Protein AF-A0A061A4P2-F1 (afdb_monomer_lite)

Organism: NCBI:txid576784

Radius of gyration: 19.18 Å; chains: 1; bounding box: 49×37×52 Å

Sequence (207 aa):
MTRAWRRWRRPRDLRVPGNAVDVEDANRRFLMYGVMPLWFVPAVADWLMHRRTRIEETSGTKESAIHALMMTEAGVPVAMGLLARVNPLVLSVMGGAAVAHGATALWDVSLATGEREVRPVEQHIHSFLEVLPLSAMAFTCCLHWDQVRAALRGGDRPEDWKLLPKDNPLPVRYLAAIGLGIGACVVLPYAEEMRRCLRAAKARKAV

Structure (mmCIF, N/CA/C/O backbone):
data_AF-A0A061A4P2-F1
#
_entry.id   AF-A0A061A4P2-F1
#
loop_
_atom_site.group_PDB
_atom_site.id
_atom_site.type_symbol
_atom_site.label_atom_id
_atom_site.label_alt_id
_atom_site.label_comp_id
_atom_site.label_asym_id
_atom_site.label_entity_id
_atom_site.label_seq_id
_atom_site.pdbx_PDB_ins_code
_atom_site.Cartn_x
_atom_site.Cartn_y
_atom_site.Cartn_z
_atom_site.occupancy
_atom_site.B_iso_or_equiv
_atom_site.auth_seq_id
_atom_site.auth_comp_id
_atom_site.auth_asym_id
_atom_site.auth_atom_id
_atom_site.pdbx_PDB_model_num
ATOM 1 N N . MET A 1 1 ? 2.304 18.224 -15.514 1.00 57.97 1 MET A N 1
ATOM 2 C CA . MET A 1 1 ? 2.485 16.922 -16.209 1.00 57.97 1 MET A CA 1
ATOM 3 C C . MET A 1 1 ? 3.429 17.074 -17.395 1.00 57.97 1 MET A C 1
ATOM 5 O O . MET A 1 1 ? 3.151 17.869 -18.293 1.00 57.97 1 MET A O 1
ATOM 9 N N . THR A 1 2 ? 4.541 16.334 -17.405 1.00 77.69 2 THR A N 1
ATOM 10 C CA . THR A 1 2 ? 5.514 16.341 -18.514 1.00 77.69 2 THR A CA 1
ATOM 11 C C . THR A 1 2 ? 4.921 15.714 -19.785 1.00 77.69 2 THR A C 1
ATOM 13 O O . THR A 1 2 ? 3.922 14.991 -19.741 1.00 77.69 2 THR A O 1
ATOM 16 N N . ARG A 1 3 ? 5.530 15.979 -20.951 1.00 82.38 3 ARG A N 1
ATOM 17 C CA . ARG A 1 3 ? 5.108 15.415 -22.252 1.00 82.38 3 ARG A CA 1
ATOM 18 C C . ARG A 1 3 ? 5.052 13.878 -22.242 1.00 82.38 3 ARG A C 1
ATOM 20 O O . ARG A 1 3 ? 4.200 13.313 -22.925 1.00 82.38 3 ARG A O 1
ATOM 27 N N . ALA A 1 4 ? 5.902 13.231 -21.440 1.00 82.94 4 ALA A N 1
ATOM 28 C CA . ALA A 1 4 ? 5.935 11.780 -21.256 1.00 82.94 4 ALA A CA 1
ATOM 29 C C . ALA A 1 4 ? 4.615 11.241 -20.676 1.00 82.94 4 ALA A C 1
ATOM 31 O O . ALA A 1 4 ? 3.993 10.365 -21.272 1.00 82.94 4 ALA A O 1
ATOM 32 N N . TRP A 1 5 ? 4.112 11.841 -19.592 1.00 89.94 5 TRP A N 1
ATOM 33 C CA . TRP A 1 5 ? 2.858 11.421 -18.954 1.00 89.94 5 TRP A CA 1
ATOM 34 C C . TRP A 1 5 ? 1.618 11.625 -19.836 1.00 89.94 5 TRP A C 1
ATOM 36 O O . TRP A 1 5 ? 0.654 10.881 -19.710 1.00 89.94 5 TRP A O 1
ATOM 46 N N . ARG A 1 6 ? 1.636 12.559 -20.799 1.00 87.56 6 ARG A N 1
ATOM 47 C CA . ARG A 1 6 ? 0.530 12.707 -21.772 1.00 87.56 6 ARG A CA 1
ATOM 48 C C . ARG A 1 6 ? 0.461 11.564 -22.788 1.00 87.56 6 ARG A C 1
ATOM 50 O O . ARG A 1 6 ? -0.574 11.362 -23.412 1.00 87.56 6 ARG A O 1
ATOM 57 N N . ARG A 1 7 ? 1.569 10.851 -23.009 1.00 86.12 7 ARG A N 1
ATOM 58 C CA . ARG A 1 7 ? 1.698 9.795 -24.029 1.00 86.12 7 ARG A CA 1
ATOM 59 C C . ARG A 1 7 ? 1.953 8.414 -23.429 1.00 86.12 7 ARG A C 1
ATOM 61 O O . ARG A 1 7 ? 2.238 7.489 -24.178 1.00 86.12 7 ARG A O 1
ATOM 68 N N . TRP A 1 8 ? 1.807 8.262 -22.116 1.00 86.75 8 TRP A N 1
ATOM 69 C CA . TRP A 1 8 ? 2.200 7.059 -21.380 1.00 86.75 8 TRP A CA 1
ATOM 70 C C . TRP A 1 8 ? 1.470 5.767 -21.782 1.00 86.75 8 TRP A C 1
ATOM 72 O O . TRP A 1 8 ? 1.961 4.680 -21.515 1.00 86.75 8 TRP A O 1
ATOM 82 N N . ARG A 1 9 ? 0.317 5.879 -22.456 1.00 89.12 9 ARG A N 1
ATOM 83 C CA . ARG A 1 9 ? -0.453 4.748 -23.008 1.00 89.12 9 ARG A CA 1
ATOM 84 C C . ARG A 1 9 ? -0.217 4.469 -24.490 1.00 89.12 9 ARG A C 1
ATOM 86 O O . ARG A 1 9 ? -0.841 3.574 -25.037 1.00 89.12 9 ARG A O 1
ATOM 93 N N . ARG A 1 10 ? 0.619 5.259 -25.171 1.00 85.81 10 ARG A N 1
ATOM 94 C CA . ARG A 1 10 ? 0.935 5.019 -26.588 1.00 85.81 10 ARG A CA 1
ATOM 95 C C . ARG A 1 10 ? 1.788 3.765 -26.832 1.00 85.81 10 ARG A C 1
ATOM 97 O O . ARG A 1 10 ? 1.596 3.165 -27.888 1.00 85.81 10 ARG A O 1
ATOM 104 N N . PRO A 1 11 ? 2.743 3.391 -25.956 1.00 88.56 11 PRO A N 1
ATOM 105 C CA . PRO A 1 11 ? 3.503 2.158 -26.132 1.00 88.56 11 PRO A CA 1
ATOM 106 C C . PRO A 1 11 ? 2.621 0.911 -26.039 1.00 88.56 11 PRO A C 1
ATOM 108 O O . PRO A 1 11 ? 1.514 0.958 -25.509 1.00 88.56 11 PRO A O 1
ATOM 111 N N . ARG A 1 12 ? 3.135 -0.219 -26.535 1.00 90.06 12 ARG A N 1
ATOM 112 C CA . ARG A 1 12 ? 2.458 -1.514 -26.403 1.00 90.06 12 ARG A CA 1
ATOM 113 C C . ARG A 1 12 ? 2.445 -1.959 -24.943 1.00 90.06 12 ARG A C 1
ATOM 115 O O . ARG A 1 12 ? 3.470 -1.858 -24.264 1.00 90.06 12 ARG A O 1
ATOM 122 N N . ASP A 1 13 ? 1.304 -2.498 -24.521 1.00 92.69 13 ASP A N 1
ATOM 123 C CA . ASP A 1 13 ? 1.130 -3.093 -23.199 1.00 92.69 13 ASP A CA 1
ATOM 124 C C . ASP A 1 13 ? 2.196 -4.165 -22.922 1.00 92.69 13 ASP A C 1
ATOM 126 O O . ASP A 1 13 ? 2.671 -4.855 -23.832 1.00 92.69 13 ASP A O 1
ATOM 130 N N . LEU A 1 14 ? 2.553 -4.310 -21.646 1.00 91.56 14 LEU A N 1
ATOM 131 C CA . LEU A 1 14 ? 3.438 -5.358 -21.162 1.00 91.56 14 LEU A CA 1
ATOM 132 C C . LEU A 1 14 ? 2.865 -6.721 -21.553 1.00 91.56 14 LEU A C 1
ATOM 134 O O . LEU A 1 14 ? 1.772 -7.106 -21.129 1.00 91.56 14 LEU A O 1
ATOM 138 N N . ARG A 1 15 ? 3.629 -7.463 -22.354 1.00 88.62 15 ARG A N 1
ATOM 139 C CA . ARG A 1 15 ? 3.303 -8.840 -22.707 1.00 88.62 15 ARG A CA 1
ATOM 140 C C . ARG A 1 15 ? 3.728 -9.746 -21.558 1.00 88.62 15 ARG A C 1
ATOM 142 O O . ARG A 1 15 ? 4.913 -9.851 -21.277 1.00 88.62 15 ARG A O 1
ATOM 149 N N . VAL A 1 16 ? 2.761 -10.415 -20.939 1.00 85.81 16 VAL A N 1
ATOM 150 C CA . VAL A 1 16 ? 2.999 -11.467 -19.942 1.00 85.81 16 VAL A CA 1
ATOM 151 C C . VAL A 1 16 ? 2.478 -12.780 -20.527 1.00 85.81 16 VAL A C 1
ATOM 153 O O . VAL A 1 16 ? 1.262 -12.912 -20.700 1.00 85.81 16 VAL A O 1
ATOM 156 N N . PRO A 1 17 ? 3.356 -13.719 -20.919 1.00 83.38 17 PRO A N 1
ATOM 157 C CA . PRO A 1 17 ? 2.944 -14.989 -21.505 1.00 83.38 17 PRO A CA 1
ATOM 158 C C . PRO A 1 17 ? 2.012 -15.803 -20.595 1.00 83.38 17 PRO A C 1
ATOM 160 O O . PRO A 1 17 ? 2.158 -15.835 -19.373 1.00 83.38 17 PRO A O 1
ATOM 163 N N . GLY A 1 18 ? 1.044 -16.492 -21.211 1.00 79.12 18 GLY A N 1
ATOM 164 C CA . GLY A 1 18 ? 0.065 -17.326 -20.501 1.00 79.12 18 GLY A CA 1
ATOM 165 C C . GLY A 1 18 ? 0.678 -18.542 -19.797 1.00 79.12 18 GLY A C 1
ATOM 166 O O . GLY A 1 18 ? 0.121 -19.019 -18.811 1.00 79.12 18 GLY A O 1
ATOM 167 N N . ASN A 1 19 ? 1.866 -18.976 -20.229 1.00 83.75 19 ASN A N 1
ATOM 168 C CA . ASN A 1 19 ? 2.720 -19.978 -19.584 1.00 83.75 19 ASN A CA 1
ATOM 169 C C . ASN A 1 19 ? 4.056 -19.305 -19.251 1.00 83.75 19 ASN A C 1
ATOM 171 O O . ASN A 1 19 ? 4.598 -18.620 -20.112 1.00 83.75 19 ASN A O 1
ATOM 175 N N . ALA A 1 20 ? 4.544 -19.440 -18.012 1.00 81.44 20 ALA A N 1
ATOM 176 C CA . ALA A 1 20 ? 5.840 -18.881 -17.638 1.00 81.44 20 ALA A CA 1
ATOM 177 C C . ALA A 1 20 ? 6.923 -19.696 -18.347 1.00 81.44 20 ALA A C 1
ATOM 179 O O . ALA A 1 20 ? 7.015 -20.904 -18.128 1.00 81.44 20 ALA A O 1
ATOM 180 N N . VAL A 1 21 ? 7.674 -19.051 -19.235 1.00 87.50 21 VAL A N 1
ATOM 181 C CA . VAL A 1 21 ? 8.744 -19.707 -20.000 1.00 87.50 21 VAL A CA 1
ATOM 182 C C . VAL A 1 21 ? 10.112 -19.532 -19.343 1.00 87.50 21 VAL A C 1
ATOM 184 O O . VAL A 1 21 ? 11.021 -20.307 -19.622 1.00 87.50 21 VAL A O 1
ATOM 187 N N . ASP A 1 22 ? 10.236 -18.566 -18.429 1.00 92.56 22 ASP A N 1
ATOM 188 C CA . ASP A 1 22 ? 11.432 -18.300 -17.637 1.00 92.56 22 ASP A CA 1
ATOM 189 C C . ASP A 1 22 ? 11.089 -17.717 -16.246 1.00 92.56 22 ASP A C 1
ATOM 191 O O . ASP A 1 22 ? 9.923 -17.565 -15.860 1.00 92.56 22 ASP A O 1
ATOM 195 N N . VAL A 1 23 ? 12.134 -17.420 -15.467 1.00 93.75 23 VAL A N 1
ATOM 196 C CA . VAL A 1 23 ? 12.030 -16.872 -14.104 1.00 93.75 23 VAL A CA 1
ATOM 197 C C . VAL A 1 23 ? 11.483 -15.442 -14.099 1.00 93.75 23 VAL A C 1
ATOM 199 O O . VAL A 1 23 ? 10.787 -15.057 -13.159 1.00 93.75 23 VAL A O 1
ATOM 202 N N . GLU A 1 24 ? 11.772 -14.651 -15.130 1.00 93.19 24 GLU A N 1
ATOM 203 C CA . GLU A 1 24 ? 11.314 -13.265 -15.242 1.00 93.19 24 GLU A CA 1
ATOM 204 C C . GLU A 1 24 ? 9.791 -13.221 -15.423 1.00 93.19 24 GLU A C 1
ATOM 206 O O . GLU A 1 24 ? 9.087 -12.496 -14.710 1.00 93.19 24 GLU A O 1
ATOM 211 N N . ASP A 1 25 ? 9.265 -14.072 -16.301 1.00 93.44 25 ASP A N 1
ATOM 212 C CA . ASP A 1 25 ? 7.835 -14.264 -16.511 1.00 93.44 25 ASP A CA 1
ATOM 213 C C . ASP A 1 25 ? 7.144 -14.856 -15.282 1.00 93.44 25 ASP A C 1
ATOM 215 O O . ASP A 1 25 ? 6.056 -14.401 -14.908 1.00 93.44 25 ASP A O 1
ATOM 219 N N . ALA A 1 26 ? 7.763 -15.839 -14.621 1.00 94.94 26 ALA A N 1
ATOM 220 C CA . ALA A 1 26 ? 7.239 -16.405 -13.380 1.00 94.94 26 ALA A CA 1
ATOM 221 C C . ALA A 1 26 ? 7.110 -15.331 -12.288 1.00 94.94 26 ALA A C 1
ATOM 223 O O . ALA A 1 26 ? 6.052 -15.204 -11.669 1.00 94.94 26 ALA A O 1
ATOM 224 N N . ASN A 1 27 ? 8.146 -14.509 -12.107 1.00 95.62 27 ASN A N 1
ATOM 225 C CA . ASN A 1 27 ? 8.165 -13.410 -11.146 1.00 95.62 27 ASN A CA 1
ATOM 226 C C . ASN A 1 27 ? 7.082 -12.361 -11.470 1.00 95.62 27 ASN A C 1
ATOM 228 O O . ASN A 1 27 ? 6.253 -12.037 -10.616 1.00 95.62 27 ASN A O 1
ATOM 232 N N . ARG A 1 28 ? 6.987 -11.905 -12.727 1.00 95.38 28 ARG A N 1
ATOM 233 C CA . ARG A 1 28 ? 5.934 -10.963 -13.156 1.00 95.38 28 ARG A CA 1
ATOM 234 C C . ARG A 1 28 ? 4.531 -11.494 -12.894 1.00 95.38 28 ARG A C 1
ATOM 236 O O . ARG A 1 28 ? 3.674 -10.756 -12.408 1.00 95.38 28 ARG A O 1
ATOM 243 N N . ARG A 1 29 ? 4.281 -12.767 -13.205 1.00 94.94 29 ARG A N 1
ATOM 244 C CA . ARG A 1 29 ? 2.982 -13.403 -12.954 1.00 94.94 29 ARG A CA 1
ATOM 245 C C . ARG A 1 29 ? 2.695 -13.539 -11.472 1.00 94.94 29 ARG A C 1
ATOM 247 O O . ARG A 1 29 ? 1.560 -13.302 -11.073 1.00 94.94 29 ARG A O 1
ATOM 254 N N . PHE A 1 30 ? 3.696 -13.893 -10.676 1.00 95.44 30 PHE A N 1
ATOM 255 C CA . PHE A 1 30 ? 3.552 -13.978 -9.231 1.00 95.44 30 PHE A CA 1
ATOM 256 C C . PHE A 1 30 ? 3.189 -12.618 -8.629 1.00 95.44 30 PHE A C 1
ATOM 258 O O . PHE A 1 30 ? 2.230 -12.535 -7.868 1.00 95.44 30 PHE A O 1
ATOM 265 N N . LEU A 1 31 ? 3.855 -11.537 -9.043 1.00 96.12 31 LEU A N 1
ATOM 266 C CA . LEU A 1 31 ? 3.491 -10.178 -8.635 1.00 96.12 31 LEU A CA 1
ATOM 267 C C . LEU A 1 31 ? 2.061 -9.819 -9.057 1.00 96.12 31 LEU A C 1
ATOM 269 O O . LEU A 1 31 ? 1.256 -9.407 -8.225 1.00 96.12 31 LEU A O 1
ATOM 273 N N . MET A 1 32 ? 1.732 -9.989 -10.341 1.00 95.81 32 MET A N 1
ATOM 274 C CA . MET A 1 32 ? 0.460 -9.517 -10.896 1.00 95.81 32 MET A CA 1
ATOM 275 C C . MET A 1 32 ? -0.752 -10.343 -10.461 1.00 95.81 32 MET A C 1
ATOM 277 O O . MET A 1 32 ? -1.818 -9.793 -10.204 1.00 95.81 32 MET A O 1
ATOM 281 N N . TYR A 1 33 ? -0.615 -11.664 -10.415 1.00 95.25 33 TYR A N 1
ATOM 282 C CA . TYR A 1 33 ? -1.736 -12.587 -10.230 1.00 95.25 33 TYR A CA 1
ATOM 283 C C . TYR A 1 33 ? -1.663 -13.379 -8.922 1.00 95.25 33 TYR A C 1
ATOM 285 O O . TYR A 1 33 ? -2.626 -14.059 -8.585 1.00 95.25 33 TYR A O 1
ATOM 293 N N . GLY A 1 34 ? -0.554 -13.287 -8.186 1.00 94.88 34 GLY A N 1
ATOM 294 C CA . GLY A 1 34 ? -0.408 -13.830 -6.837 1.00 94.88 34 GLY A CA 1
ATOM 295 C C . GLY A 1 34 ? -0.489 -12.722 -5.793 1.00 94.88 34 GLY A C 1
ATOM 296 O O . GLY A 1 34 ? -1.524 -12.541 -5.162 1.00 94.88 34 GLY A O 1
ATOM 297 N N . VAL A 1 35 ? 0.591 -11.952 -5.641 1.00 95.62 35 VAL A N 1
ATOM 298 C CA . VAL A 1 35 ? 0.767 -10.974 -4.554 1.00 95.62 35 VAL A CA 1
ATOM 299 C C . VAL A 1 35 ? -0.296 -9.876 -4.587 1.00 95.62 35 VAL A C 1
ATOM 301 O O . VAL A 1 35 ? -0.981 -9.662 -3.589 1.00 95.62 35 VAL A O 1
ATOM 304 N N . MET A 1 36 ? -0.472 -9.206 -5.732 1.00 94.56 36 MET A N 1
ATOM 305 C CA . MET A 1 36 ? -1.415 -8.087 -5.856 1.00 94.56 36 MET A CA 1
ATOM 306 C C . MET A 1 36 ? -2.867 -8.451 -5.494 1.00 94.56 36 MET A C 1
ATOM 308 O O . MET A 1 36 ? -3.454 -7.734 -4.686 1.00 94.56 36 MET A O 1
ATOM 312 N N . PRO A 1 37 ? -3.480 -9.521 -6.042 1.00 94.69 37 PRO A N 1
ATOM 313 C CA . PRO A 1 37 ? -4.847 -9.886 -5.674 1.00 94.69 37 PRO A CA 1
ATOM 314 C C . PRO A 1 37 ? -4.955 -10.509 -4.278 1.00 94.69 37 PRO A C 1
ATOM 316 O O . PRO A 1 37 ? -5.976 -10.315 -3.617 1.00 94.69 37 PRO A O 1
ATOM 319 N N . LEU A 1 38 ? -3.928 -11.228 -3.805 1.00 95.06 38 LEU A N 1
ATOM 320 C CA . LEU A 1 38 ? -3.946 -11.847 -2.475 1.00 95.06 38 LEU A CA 1
ATOM 321 C C . LEU A 1 38 ? -4.077 -10.803 -1.360 1.00 95.06 38 LEU A C 1
ATOM 323 O O . LEU A 1 38 ? -4.682 -11.094 -0.332 1.00 95.06 38 LEU A O 1
ATOM 327 N N . TRP A 1 39 ? -3.595 -9.579 -1.586 1.00 94.12 39 TRP A N 1
ATOM 328 C CA . TRP A 1 39 ? -3.676 -8.476 -0.628 1.00 94.12 39 TRP A CA 1
ATOM 329 C C . TRP A 1 39 ? -5.110 -8.072 -0.245 1.00 94.12 39 TRP A C 1
ATOM 331 O O . TRP A 1 39 ? -5.338 -7.574 0.856 1.00 94.12 39 TRP A O 1
ATOM 341 N N . PHE A 1 40 ? -6.105 -8.339 -1.098 1.00 96.62 40 PHE A N 1
ATOM 342 C CA . PHE A 1 40 ? -7.499 -7.982 -0.810 1.00 96.62 40 PHE A CA 1
ATOM 343 C C . PHE A 1 40 ? -8.106 -8.786 0.344 1.00 96.62 40 PHE A C 1
ATOM 345 O O . PHE A 1 40 ? -8.965 -8.275 1.058 1.00 96.62 40 PHE A O 1
ATOM 352 N N . VAL A 1 41 ? -7.669 -10.033 0.537 1.00 97.06 41 VAL A N 1
ATOM 353 C CA . VAL A 1 41 ? -8.206 -10.917 1.580 1.00 97.06 41 VAL A CA 1
ATOM 354 C C . VAL A 1 41 ? -7.892 -10.399 2.988 1.00 97.06 41 VAL A C 1
ATOM 356 O O . VAL A 1 41 ? -8.843 -10.170 3.737 1.00 97.06 41 VAL A O 1
ATOM 359 N N . PRO A 1 42 ? -6.619 -10.174 3.374 1.00 97.31 42 PRO A N 1
ATOM 360 C CA . PRO A 1 42 ? -6.310 -9.652 4.697 1.00 97.31 42 PRO A CA 1
ATOM 361 C C . PRO A 1 42 ? -6.843 -8.227 4.892 1.00 97.31 42 PRO A C 1
ATOM 363 O O . PRO A 1 42 ? -7.290 -7.923 5.988 1.00 97.31 42 PRO A O 1
ATOM 366 N N . ALA A 1 43 ? -6.917 -7.392 3.846 1.00 96.69 43 ALA A N 1
ATOM 367 C CA . ALA A 1 43 ? -7.496 -6.048 3.956 1.00 96.69 43 ALA A CA 1
ATOM 368 C C . ALA A 1 43 ? -8.983 -6.074 4.358 1.00 96.69 43 ALA A C 1
ATOM 370 O O . ALA A 1 43 ? -9.417 -5.335 5.239 1.00 96.69 43 ALA A O 1
ATOM 371 N N . VAL A 1 44 ? -9.776 -6.964 3.752 1.00 98.31 44 VAL A N 1
ATOM 372 C CA . VAL A 1 44 ? -11.187 -7.135 4.134 1.00 98.31 44 VAL A CA 1
ATOM 373 C C . VAL A 1 44 ? -11.310 -7.811 5.500 1.00 98.31 44 VAL A C 1
ATOM 375 O O . VAL A 1 44 ? -12.194 -7.453 6.279 1.00 98.31 44 VAL A O 1
ATOM 378 N N . ALA A 1 45 ? -10.452 -8.789 5.799 1.00 98.19 45 ALA A N 1
ATOM 379 C CA . ALA A 1 45 ? -10.464 -9.488 7.081 1.00 98.19 45 ALA A CA 1
ATOM 380 C C . ALA A 1 45 ? -10.167 -8.544 8.257 1.00 98.19 45 ALA A C 1
ATOM 382 O O . ALA A 1 45 ? -10.839 -8.633 9.283 1.00 98.19 45 ALA A O 1
ATOM 383 N N . ASP A 1 46 ? -9.225 -7.623 8.076 1.00 97.31 46 ASP A N 1
ATOM 384 C CA . ASP A 1 46 ? -8.864 -6.584 9.038 1.00 97.31 46 ASP A CA 1
ATOM 385 C C . ASP A 1 46 ? -10.051 -5.659 9.343 1.00 97.31 46 ASP A C 1
ATOM 387 O O . ASP A 1 46 ? -10.532 -5.586 10.474 1.00 97.31 46 ASP A O 1
ATOM 391 N N . TRP A 1 47 ? -10.667 -5.098 8.299 1.00 97.75 47 TRP A N 1
ATOM 392 C CA . TRP A 1 47 ? -11.885 -4.297 8.446 1.00 97.75 47 TRP A CA 1
ATOM 393 C C . TRP A 1 47 ? -13.028 -5.057 9.144 1.00 97.75 47 TRP A C 1
ATOM 395 O O . TRP A 1 47 ? -13.743 -4.502 9.988 1.00 97.75 47 TRP A O 1
ATOM 405 N N . LEU A 1 48 ? -13.224 -6.341 8.814 1.00 98.19 48 LEU A N 1
ATOM 406 C CA . LEU A 1 48 ? -14.216 -7.182 9.490 1.00 98.19 48 LEU A CA 1
ATOM 407 C C . LEU A 1 48 ? -13.895 -7.340 10.977 1.00 98.19 48 LEU A C 1
ATOM 409 O O . LEU A 1 48 ? -14.827 -7.388 11.788 1.00 98.19 48 LEU A O 1
ATOM 413 N N . MET A 1 49 ? -12.615 -7.416 11.343 1.00 97.06 49 MET A N 1
ATOM 414 C CA . MET A 1 49 ? -12.208 -7.468 12.739 1.00 97.06 49 MET A CA 1
ATOM 415 C C . MET A 1 49 ? -12.514 -6.163 13.461 1.00 97.06 49 MET A C 1
ATOM 417 O O . MET A 1 49 ? -13.230 -6.213 14.461 1.00 97.06 49 MET A O 1
ATOM 421 N N . HIS A 1 50 ? -12.129 -5.015 12.907 1.00 97.25 50 HIS A N 1
ATOM 422 C CA . HIS A 1 50 ? -12.436 -3.698 13.483 1.00 97.25 50 HIS A CA 1
ATOM 423 C C . HIS A 1 50 ? -13.937 -3.452 13.635 1.00 97.25 50 HIS A C 1
ATOM 425 O O . HIS A 1 50 ? -14.410 -2.841 14.597 1.00 97.25 50 HIS A O 1
ATOM 431 N N . ARG A 1 51 ? -14.733 -3.970 12.696 1.00 96.62 51 ARG A N 1
ATOM 432 C CA . ARG A 1 51 ? -16.192 -3.938 12.801 1.00 96.62 51 ARG A CA 1
ATOM 433 C C . ARG A 1 51 ? -16.724 -4.807 13.936 1.00 96.62 51 ARG A C 1
ATOM 435 O O . ARG A 1 51 ? -17.650 -4.395 14.628 1.00 96.62 51 ARG A O 1
ATOM 442 N N . ARG A 1 52 ? -16.169 -6.003 14.132 1.00 96.44 52 ARG A N 1
ATOM 443 C CA . ARG A 1 52 ? -16.577 -6.917 15.212 1.00 96.44 52 ARG A CA 1
ATOM 444 C C . ARG A 1 52 ? -16.161 -6.408 16.588 1.00 96.44 52 ARG A C 1
ATOM 446 O O . ARG A 1 52 ? -16.912 -6.590 17.542 1.00 96.44 52 ARG A O 1
ATOM 453 N N . THR A 1 53 ? -14.993 -5.781 16.686 1.00 94.81 53 THR A N 1
ATOM 454 C CA . THR A 1 53 ? -14.458 -5.220 17.934 1.00 94.81 53 THR A CA 1
ATOM 455 C C . THR A 1 53 ? -14.986 -3.821 18.235 1.00 94.81 53 THR A C 1
ATOM 457 O O . THR A 1 53 ? -14.697 -3.298 19.306 1.00 94.81 53 THR A O 1
ATOM 460 N N . ARG A 1 54 ? -15.803 -3.246 17.338 1.00 95.88 54 ARG A N 1
ATOM 461 C CA . ARG A 1 54 ? -16.386 -1.904 17.475 1.00 95.88 54 ARG A CA 1
ATOM 462 C C . ARG A 1 54 ? -15.309 -0.865 17.770 1.00 95.88 54 ARG A C 1
ATOM 464 O O . ARG A 1 54 ? -15.378 -0.149 18.765 1.00 95.88 54 ARG A O 1
ATOM 471 N N . ILE A 1 55 ? -14.311 -0.797 16.891 1.00 95.94 55 ILE A N 1
ATOM 472 C CA . ILE A 1 55 ? -13.181 0.137 16.993 1.00 95.94 55 ILE A CA 1
ATOM 473 C C . ILE A 1 55 ? -13.626 1.584 17.286 1.00 95.94 55 ILE A C 1
ATOM 475 O O . ILE A 1 55 ? -12.955 2.317 18.002 1.00 95.94 55 ILE A O 1
ATOM 479 N N . GLU A 1 56 ? -14.805 1.998 16.814 1.00 97.06 56 GLU A N 1
ATOM 480 C CA . GLU A 1 56 ? -15.393 3.319 17.059 1.00 97.06 56 GLU A CA 1
ATOM 481 C C . GLU A 1 56 ? -15.717 3.625 18.540 1.00 97.06 56 GLU A C 1
ATOM 483 O O . GLU A 1 56 ? -15.802 4.802 18.929 1.00 97.06 56 GLU A O 1
ATOM 488 N N . GLU A 1 57 ? -15.900 2.584 19.354 1.00 95.31 57 GLU A N 1
ATOM 489 C CA . GLU A 1 57 ? -16.178 2.626 20.796 1.00 95.31 57 GLU A CA 1
ATOM 490 C C . GLU A 1 57 ? -14.911 2.462 21.651 1.00 95.31 57 GLU A C 1
ATOM 492 O O . GLU A 1 57 ? -14.953 2.792 22.833 1.00 95.31 57 GLU A O 1
ATOM 497 N N . THR A 1 58 ? -13.798 2.007 21.067 1.00 93.88 58 THR A N 1
ATOM 498 C CA . THR A 1 58 ? -12.511 1.820 21.753 1.00 93.88 58 THR A CA 1
ATOM 499 C C . THR A 1 58 ? -11.528 2.940 21.379 1.00 93.88 58 THR A C 1
ATOM 501 O O . THR A 1 58 ? -11.713 4.090 21.782 1.00 93.88 58 THR A O 1
ATOM 504 N N . SER A 1 59 ? -10.515 2.652 20.565 1.00 92.88 59 SER A N 1
ATOM 505 C CA . SER A 1 59 ? -9.465 3.584 20.127 1.00 92.88 59 SER A CA 1
ATOM 506 C C . SER A 1 59 ? -9.952 4.628 19.103 1.00 92.88 59 SER A C 1
ATOM 508 O O . SER A 1 59 ? -9.409 5.737 18.991 1.00 92.88 59 SER A O 1
ATOM 510 N N . GLY A 1 60 ? -11.024 4.314 18.375 1.00 95.62 60 GLY A N 1
ATOM 511 C CA . GLY A 1 60 ? -11.799 5.229 17.548 1.00 95.62 60 GLY A CA 1
ATOM 512 C C . GLY A 1 60 ? -11.013 5.882 16.412 1.00 95.62 60 GLY A C 1
ATOM 513 O O . GLY A 1 60 ? -10.291 5.246 15.649 1.00 95.62 60 GLY A O 1
ATOM 514 N N . THR A 1 61 ? -11.199 7.195 16.247 1.00 96.94 61 THR A N 1
ATOM 515 C CA . THR A 1 61 ? -10.625 7.950 15.120 1.00 96.94 61 THR A CA 1
ATOM 516 C C . THR A 1 61 ? -9.098 7.958 15.122 1.00 96.94 61 THR A C 1
ATOM 518 O O . THR A 1 61 ? -8.515 8.148 14.062 1.00 96.94 61 THR A O 1
ATOM 521 N N . LYS A 1 62 ? -8.445 7.772 16.280 1.00 96.38 62 LYS A N 1
ATOM 522 C CA . LYS A 1 62 ? -6.979 7.775 16.363 1.00 96.38 62 LYS A CA 1
ATOM 523 C C . LYS A 1 62 ? -6.392 6.578 15.616 1.00 96.38 62 LYS A C 1
ATOM 525 O O . LYS A 1 62 ? -5.611 6.784 14.697 1.00 96.38 62 LYS A O 1
ATOM 530 N N . GLU A 1 63 ? -6.834 5.369 15.955 1.00 96.69 63 GLU A N 1
ATOM 531 C CA . GLU A 1 63 ? -6.384 4.129 15.305 1.00 96.69 63 GLU A CA 1
ATOM 532 C C . GLU A 1 63 ? -6.762 4.132 13.814 1.00 96.69 63 GLU A C 1
ATOM 534 O O . GLU A 1 63 ? -5.901 4.003 12.950 1.00 96.69 63 GLU A O 1
ATOM 539 N N . SER A 1 64 ? -8.005 4.497 13.473 1.00 97.00 64 SER A N 1
ATOM 540 C CA . SER A 1 64 ? -8.426 4.594 12.063 1.00 97.00 64 SER A CA 1
ATOM 541 C C . SER A 1 64 ? -7.654 5.657 11.247 1.00 97.00 64 SER A C 1
ATOM 543 O O . SER A 1 64 ? -7.547 5.567 10.021 1.00 97.00 64 SER A O 1
ATOM 545 N N . ALA A 1 65 ? -7.091 6.690 11.885 1.00 97.88 65 ALA A N 1
ATOM 546 C CA . ALA A 1 65 ? -6.213 7.648 11.207 1.00 97.88 65 ALA A CA 1
ATOM 547 C C . ALA A 1 65 ? -4.810 7.070 10.955 1.00 97.88 65 ALA A C 1
ATOM 549 O O . ALA A 1 65 ? -4.227 7.349 9.906 1.00 97.88 65 ALA A O 1
ATOM 550 N N . ILE A 1 66 ? -4.296 6.243 11.869 1.00 97.50 66 ILE A N 1
ATOM 551 C CA . ILE A 1 66 ? -3.041 5.504 11.674 1.00 97.50 66 ILE A CA 1
ATOM 552 C C . ILE A 1 66 ? -3.208 4.487 10.540 1.00 97.50 66 ILE A C 1
ATOM 554 O O . ILE A 1 66 ? -2.385 4.469 9.626 1.00 97.50 66 ILE A O 1
ATOM 558 N N . HIS A 1 67 ? -4.329 3.762 10.484 1.00 96.62 67 HIS A N 1
ATOM 559 C CA . HIS A 1 67 ? -4.650 2.893 9.343 1.00 96.62 67 HIS A CA 1
ATOM 560 C C . HIS A 1 67 ? -4.640 3.659 8.006 1.00 96.62 67 HIS A C 1
ATOM 562 O O . HIS A 1 67 ? -4.128 3.166 7.001 1.00 96.62 67 HIS A O 1
ATOM 568 N N . ALA A 1 68 ? -5.139 4.902 7.985 1.00 96.31 68 ALA A N 1
ATOM 569 C CA . ALA A 1 68 ? -5.082 5.777 6.805 1.00 96.31 68 ALA A CA 1
ATOM 570 C C . ALA A 1 68 ? -3.648 6.062 6.348 1.00 96.31 68 ALA A C 1
ATOM 572 O O . ALA A 1 68 ? -3.344 6.074 5.148 1.00 96.31 68 ALA A O 1
ATOM 573 N N . LEU A 1 69 ? -2.784 6.350 7.323 1.00 97.50 69 LEU A N 1
ATOM 574 C CA . LEU A 1 69 ? -1.378 6.630 7.095 1.00 97.50 69 LEU A CA 1
ATOM 575 C C . LEU A 1 69 ? -0.697 5.385 6.524 1.00 97.50 69 LEU A C 1
ATOM 577 O O . LEU A 1 69 ? -0.118 5.469 5.443 1.00 97.50 69 LEU A O 1
ATOM 581 N N . MET A 1 70 ? -0.898 4.225 7.149 1.00 96.94 70 MET A N 1
ATOM 582 C CA . MET A 1 70 ? -0.381 2.934 6.684 1.00 96.94 70 MET A CA 1
ATOM 583 C C . MET A 1 70 ? -0.857 2.582 5.271 1.00 96.94 70 MET A C 1
ATOM 585 O O . MET A 1 70 ? -0.064 2.166 4.422 1.00 96.94 70 MET A O 1
ATOM 589 N N . MET A 1 71 ? -2.136 2.816 4.966 1.00 94.81 71 MET A N 1
ATOM 590 C CA . MET A 1 71 ? -2.679 2.652 3.615 1.00 94.81 71 MET A CA 1
ATOM 591 C C . MET A 1 71 ? -2.011 3.578 2.599 1.00 94.81 71 MET A C 1
ATOM 593 O O . MET A 1 71 ? -1.808 3.184 1.451 1.00 94.81 71 MET A O 1
ATOM 597 N N . THR A 1 72 ? -1.673 4.804 2.993 1.00 95.38 72 THR A N 1
ATOM 598 C CA . THR A 1 72 ? -0.979 5.762 2.122 1.00 95.38 72 THR A CA 1
ATOM 599 C C . THR A 1 72 ? 0.472 5.340 1.895 1.00 95.38 72 THR A C 1
ATOM 601 O O . THR A 1 72 ? 0.936 5.335 0.751 1.00 95.38 72 THR A O 1
ATOM 604 N N . GLU A 1 73 ? 1.160 4.928 2.959 1.00 97.31 73 GLU A N 1
ATOM 605 C CA . GLU A 1 73 ? 2.534 4.420 2.931 1.00 97.31 73 GLU A CA 1
ATOM 606 C C . GLU A 1 73 ? 2.669 3.188 2.035 1.00 97.31 73 GLU A C 1
ATOM 608 O O . GLU A 1 73 ? 3.636 3.099 1.291 1.00 97.31 73 GLU A O 1
ATOM 613 N N . ALA A 1 74 ? 1.688 2.280 2.021 1.00 95.25 74 ALA A N 1
ATOM 614 C CA . ALA A 1 74 ? 1.670 1.142 1.098 1.00 95.25 74 ALA A CA 1
ATOM 615 C C . ALA A 1 74 ? 1.152 1.515 -0.307 1.00 95.25 74 ALA A C 1
ATOM 617 O O . ALA A 1 74 ? 1.676 1.066 -1.333 1.00 95.25 74 ALA A O 1
ATOM 618 N N . GLY A 1 75 ? 0.121 2.360 -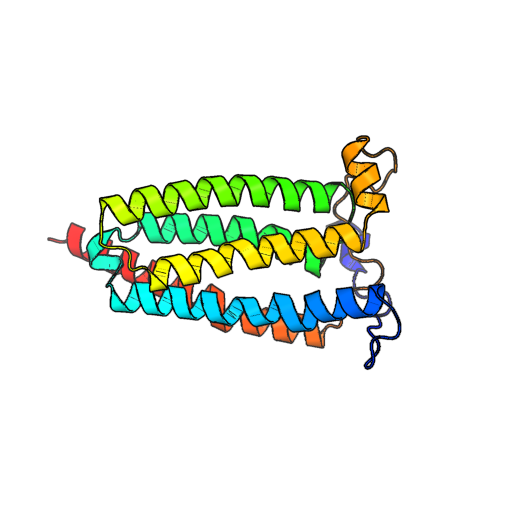0.381 1.00 95.44 75 GLY A N 1
ATOM 619 C CA . GLY A 1 75 ? -0.572 2.715 -1.618 1.00 95.44 75 GLY A CA 1
ATOM 620 C C . GLY A 1 75 ? 0.282 3.522 -2.596 1.00 95.44 75 GLY A C 1
ATOM 621 O O . GLY A 1 75 ? 0.189 3.304 -3.807 1.00 95.44 75 GLY A O 1
ATOM 622 N N . VAL A 1 76 ? 1.146 4.416 -2.102 1.00 97.56 76 VAL A N 1
ATOM 623 C CA . VAL A 1 76 ? 2.060 5.208 -2.945 1.00 97.56 76 VAL A CA 1
ATOM 624 C C . VAL A 1 76 ? 3.075 4.313 -3.685 1.00 97.56 76 VAL A C 1
ATOM 626 O O . VAL A 1 76 ? 3.102 4.367 -4.921 1.00 97.56 76 VAL A O 1
ATOM 629 N N . PRO A 1 77 ? 3.852 3.442 -3.009 1.00 97.62 77 PRO A N 1
ATOM 630 C CA . PRO A 1 77 ? 4.693 2.427 -3.642 1.00 97.62 77 PRO A CA 1
ATOM 631 C C . PRO A 1 77 ? 3.953 1.557 -4.654 1.00 97.62 77 PRO A C 1
ATOM 633 O O . PRO A 1 77 ? 4.454 1.355 -5.760 1.00 97.62 77 PRO A O 1
ATOM 636 N N . VAL A 1 78 ? 2.749 1.081 -4.320 1.00 96.50 78 VAL A N 1
ATOM 637 C CA . VAL A 1 78 ? 1.936 0.255 -5.225 1.00 96.50 78 VAL A CA 1
ATOM 638 C C . VAL A 1 78 ? 1.553 1.037 -6.480 1.00 96.50 78 VAL A C 1
ATOM 640 O O . VAL A 1 78 ? 1.754 0.553 -7.596 1.00 96.50 78 VAL A O 1
ATOM 643 N N . ALA A 1 79 ? 1.063 2.270 -6.340 1.00 97.25 79 ALA A N 1
ATOM 644 C CA . ALA A 1 79 ? 0.719 3.114 -7.481 1.00 97.25 79 ALA A CA 1
ATOM 645 C C . ALA A 1 79 ? 1.941 3.395 -8.370 1.00 97.25 79 ALA A C 1
ATOM 647 O O . ALA A 1 79 ? 1.853 3.300 -9.598 1.00 97.25 79 ALA A O 1
ATOM 648 N N . MET A 1 80 ? 3.101 3.679 -7.771 1.00 98.00 80 MET A N 1
ATOM 649 C CA . MET A 1 80 ? 4.352 3.860 -8.510 1.00 98.00 80 MET A CA 1
ATOM 650 C C . MET A 1 80 ? 4.782 2.567 -9.211 1.00 98.00 80 MET A C 1
ATOM 652 O O . MET A 1 80 ? 5.089 2.596 -10.401 1.00 98.00 80 MET A O 1
ATOM 656 N N . GLY A 1 81 ? 4.715 1.421 -8.535 1.00 96.81 81 GLY A N 1
ATOM 657 C CA . GLY A 1 81 ? 5.016 0.111 -9.110 1.00 96.81 81 GLY A CA 1
ATOM 658 C C . GLY A 1 81 ? 4.109 -0.256 -10.286 1.00 96.81 81 GLY A C 1
ATOM 659 O O . GLY A 1 81 ? 4.582 -0.839 -11.262 1.00 96.81 81 GLY A O 1
ATOM 660 N N . LEU A 1 82 ? 2.832 0.137 -10.257 1.00 96.56 82 LEU A N 1
ATOM 661 C CA . LEU A 1 82 ? 1.865 -0.128 -11.329 1.00 96.56 82 LEU A CA 1
ATOM 662 C C . LEU A 1 82 ? 1.998 0.829 -12.524 1.00 96.56 82 LEU A C 1
ATOM 664 O O . LEU A 1 82 ? 1.791 0.414 -13.669 1.00 96.56 82 LEU A O 1
ATOM 668 N N . LEU A 1 83 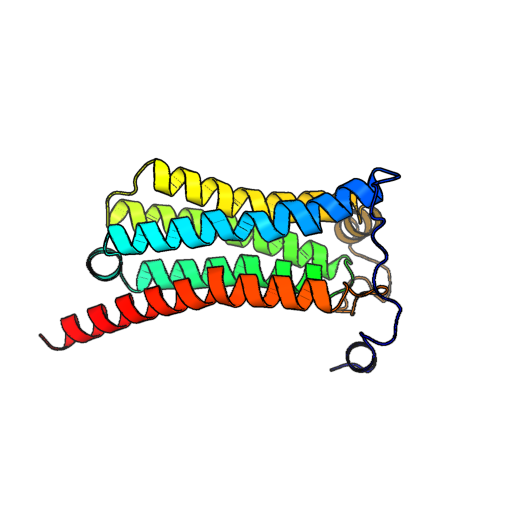? 2.333 2.099 -12.286 1.00 96.69 83 LEU A N 1
ATOM 669 C CA . LEU A 1 83 ? 2.213 3.168 -13.290 1.00 96.69 83 LEU A CA 1
ATOM 670 C C . LEU A 1 83 ? 3.558 3.716 -13.775 1.00 96.69 83 LEU A C 1
ATOM 672 O O . LEU A 1 83 ? 3.703 4.054 -14.955 1.00 96.69 83 LEU A O 1
ATOM 676 N N . ALA A 1 84 ? 4.534 3.818 -12.878 1.00 97.19 84 ALA A N 1
ATOM 677 C CA . ALA A 1 84 ? 5.831 4.406 -13.160 1.00 97.19 84 ALA A CA 1
ATOM 678 C C . ALA A 1 84 ? 6.849 3.348 -13.608 1.00 97.19 84 ALA A C 1
ATOM 680 O O . ALA A 1 84 ? 6.766 2.160 -13.272 1.00 97.19 84 ALA A O 1
ATOM 681 N N . ARG A 1 85 ? 7.827 3.789 -14.399 1.00 96.94 85 ARG A N 1
ATOM 682 C CA . ARG A 1 85 ? 9.043 3.027 -14.676 1.00 96.94 85 ARG A CA 1
ATOM 683 C C . ARG A 1 85 ? 9.745 2.772 -13.346 1.00 96.94 85 ARG A C 1
ATOM 685 O O . ARG A 1 85 ? 9.925 3.703 -12.571 1.00 96.94 85 ARG A O 1
ATOM 692 N N . VAL A 1 86 ? 10.144 1.527 -13.101 1.00 97.69 86 VAL A N 1
ATOM 693 C CA . VAL A 1 86 ? 10.952 1.195 -11.926 1.00 97.69 86 VAL A CA 1
ATOM 694 C C . VAL A 1 86 ? 12.378 1.663 -12.203 1.00 97.69 86 VAL A C 1
ATOM 696 O O . VAL A 1 86 ? 13.025 1.157 -13.114 1.00 97.69 86 VAL A O 1
ATOM 699 N N . ASN A 1 87 ? 12.817 2.675 -11.464 1.00 97.88 87 ASN A N 1
ATOM 700 C CA . ASN A 1 87 ? 14.153 3.272 -11.492 1.00 97.88 87 ASN A CA 1
ATOM 701 C C . ASN A 1 87 ? 14.612 3.553 -10.043 1.00 97.88 87 ASN A C 1
ATOM 703 O O . ASN A 1 87 ? 13.833 3.276 -9.120 1.00 97.88 87 ASN A O 1
ATOM 707 N N . PRO A 1 88 ? 15.826 4.091 -9.800 1.00 98.50 88 PRO A N 1
ATOM 708 C CA . PRO A 1 88 ? 16.292 4.416 -8.457 1.00 98.50 88 PRO A CA 1
ATOM 709 C C . PRO A 1 88 ? 15.301 5.222 -7.624 1.00 98.50 88 PRO A C 1
ATOM 711 O O . PRO A 1 88 ? 15.033 4.828 -6.496 1.00 98.50 88 PRO A O 1
ATOM 714 N N . LEU A 1 89 ? 14.664 6.257 -8.186 1.00 98.12 89 LEU A N 1
ATOM 715 C CA . LEU A 1 89 ? 13.626 7.011 -7.477 1.00 98.12 89 LEU A CA 1
ATOM 716 C C . LEU A 1 89 ? 12.502 6.107 -6.959 1.00 98.12 89 LEU A C 1
ATOM 718 O O . LEU A 1 89 ? 12.145 6.188 -5.786 1.00 98.12 89 LEU A O 1
ATOM 722 N N . VAL A 1 90 ? 11.928 5.261 -7.821 1.00 98.38 90 VAL A N 1
ATOM 723 C CA . VAL A 1 90 ? 10.814 4.386 -7.427 1.00 98.38 90 VAL A CA 1
ATOM 724 C C . VAL A 1 90 ? 11.242 3.383 -6.361 1.00 98.38 90 VAL A C 1
ATOM 726 O O . VAL A 1 90 ? 10.517 3.201 -5.385 1.00 98.38 90 VAL A O 1
ATOM 729 N N . LEU A 1 91 ? 12.418 2.771 -6.510 1.00 98.44 91 LEU A N 1
ATOM 730 C CA . LEU A 1 91 ? 12.931 1.803 -5.540 1.00 98.44 91 LEU A CA 1
ATOM 731 C C . LEU A 1 91 ? 13.281 2.456 -4.196 1.00 98.44 91 LEU A C 1
ATOM 733 O O . LEU A 1 91 ? 12.992 1.880 -3.149 1.00 98.44 91 LEU A O 1
ATOM 737 N N . SER A 1 92 ? 13.838 3.668 -4.205 1.00 98.19 92 SER A N 1
ATOM 738 C CA . SER A 1 92 ? 14.097 4.439 -2.986 1.00 98.19 92 SER A CA 1
ATOM 739 C C . SER A 1 92 ? 12.804 4.829 -2.275 1.00 98.19 92 SER A C 1
ATOM 741 O O . SER A 1 92 ? 12.741 4.727 -1.054 1.00 98.19 92 SER A O 1
ATOM 743 N N . VAL A 1 93 ? 11.756 5.218 -3.011 1.00 98.44 93 VAL A N 1
ATOM 744 C CA . VAL A 1 93 ? 10.439 5.485 -2.412 1.00 98.44 93 VAL A CA 1
ATOM 745 C C . VAL A 1 93 ? 9.824 4.205 -1.848 1.00 98.44 93 VAL A C 1
ATOM 747 O O . VAL A 1 93 ? 9.328 4.237 -0.729 1.00 98.44 93 VAL A O 1
ATOM 750 N N . MET A 1 94 ? 9.897 3.078 -2.564 1.00 98.50 94 MET A N 1
ATOM 751 C CA . MET A 1 94 ? 9.448 1.774 -2.056 1.00 98.50 94 MET A CA 1
ATOM 752 C C . MET A 1 94 ? 10.155 1.399 -0.747 1.00 98.50 94 MET A C 1
ATOM 754 O O . MET A 1 94 ? 9.489 1.061 0.226 1.00 98.50 94 MET A O 1
ATOM 758 N N . GLY A 1 95 ? 11.486 1.506 -0.701 1.00 98.12 95 GLY A N 1
ATOM 759 C CA . GLY A 1 95 ? 12.265 1.181 0.496 1.00 98.12 95 GLY A CA 1
ATOM 760 C C . GLY A 1 95 ? 12.032 2.145 1.656 1.00 98.12 95 GLY A C 1
ATOM 761 O O . GLY A 1 95 ? 11.840 1.706 2.786 1.00 98.12 95 GLY A O 1
ATOM 762 N N . GLY A 1 96 ? 11.989 3.451 1.385 1.00 98.31 96 GLY A N 1
ATOM 763 C CA . GLY A 1 96 ? 11.679 4.456 2.403 1.00 98.31 96 GLY A CA 1
ATOM 764 C C . GLY A 1 96 ? 10.274 4.279 2.978 1.00 98.31 96 GLY A C 1
ATOM 765 O O . GLY A 1 96 ? 10.095 4.338 4.191 1.00 98.31 96 GLY A O 1
ATOM 766 N N . ALA A 1 97 ? 9.294 3.989 2.120 1.00 98.25 97 ALA A N 1
ATOM 767 C CA . ALA A 1 97 ? 7.935 3.689 2.542 1.00 98.25 97 ALA A CA 1
ATOM 768 C C . ALA A 1 97 ? 7.853 2.398 3.360 1.00 98.25 97 ALA A C 1
ATOM 770 O O . ALA A 1 97 ? 7.132 2.381 4.343 1.00 98.25 97 ALA A O 1
ATOM 771 N N . ALA A 1 98 ? 8.612 1.351 3.022 1.00 97.44 98 ALA A N 1
ATOM 772 C CA . ALA A 1 98 ? 8.658 0.123 3.818 1.00 97.44 98 ALA A CA 1
ATOM 773 C C . ALA A 1 98 ? 9.177 0.375 5.246 1.00 97.44 98 ALA A C 1
ATOM 775 O O . ALA A 1 98 ? 8.601 -0.124 6.208 1.00 97.44 98 ALA A O 1
ATOM 776 N N . VAL A 1 99 ? 10.226 1.192 5.395 1.00 98.00 99 VAL A N 1
ATOM 777 C CA . VAL A 1 99 ? 10.756 1.572 6.717 1.00 98.00 99 VAL A CA 1
ATOM 778 C C . VAL A 1 99 ? 9.752 2.424 7.494 1.00 98.00 99 VAL A C 1
ATOM 780 O O . VAL A 1 99 ? 9.503 2.150 8.667 1.00 98.00 99 VAL A O 1
ATOM 783 N N . ALA A 1 100 ? 9.163 3.435 6.847 1.00 98.19 100 ALA A N 1
ATOM 784 C CA . ALA A 1 100 ? 8.137 4.274 7.464 1.00 98.19 100 ALA A CA 1
ATOM 785 C C . ALA A 1 100 ? 6.932 3.435 7.909 1.00 98.19 100 ALA A C 1
ATOM 787 O O . ALA A 1 100 ? 6.511 3.531 9.054 1.00 98.19 100 ALA A O 1
ATOM 788 N N . HIS A 1 101 ? 6.469 2.537 7.042 1.00 97.88 101 HIS A N 1
ATOM 789 C CA . HIS A 1 101 ? 5.364 1.634 7.320 1.00 97.88 101 HIS A CA 1
ATOM 790 C C . HIS A 1 101 ? 5.643 0.711 8.502 1.00 97.88 101 HIS A C 1
ATOM 792 O O . HIS A 1 101 ? 4.780 0.562 9.356 1.00 97.88 101 HIS A O 1
ATOM 798 N N . GLY A 1 102 ? 6.850 0.146 8.608 1.00 96.88 102 GLY A N 1
ATOM 799 C CA . GLY A 1 102 ? 7.235 -0.653 9.775 1.00 96.88 102 GLY A CA 1
ATOM 800 C C . GLY A 1 102 ? 7.198 0.155 11.078 1.00 96.88 102 GLY A C 1
ATOM 801 O O . GLY A 1 102 ? 6.704 -0.324 12.095 1.00 96.88 102 GLY A O 1
ATOM 802 N N . ALA A 1 103 ? 7.651 1.413 11.055 1.00 98.00 103 ALA A N 1
ATOM 803 C CA . ALA A 1 103 ? 7.555 2.295 12.219 1.00 98.00 103 ALA A CA 1
ATOM 804 C C . ALA A 1 103 ? 6.096 2.643 12.568 1.00 98.00 103 ALA A C 1
ATOM 806 O O . ALA A 1 103 ? 5.719 2.617 13.741 1.00 98.00 103 ALA A O 1
ATOM 807 N N . THR A 1 104 ? 5.266 2.927 11.562 1.00 98.06 104 THR A N 1
ATOM 808 C CA . THR A 1 104 ? 3.840 3.220 11.742 1.00 98.06 104 THR A CA 1
ATOM 809 C C . THR A 1 104 ? 3.069 1.989 12.231 1.00 98.06 104 THR A C 1
ATOM 811 O O . THR A 1 104 ? 2.231 2.129 13.113 1.00 98.06 104 THR A O 1
ATOM 814 N N . ALA A 1 105 ? 3.403 0.783 11.765 1.00 96.56 105 ALA A N 1
ATOM 815 C CA . ALA A 1 105 ? 2.831 -0.476 12.248 1.00 96.56 105 ALA A CA 1
ATOM 816 C C . ALA A 1 105 ? 3.163 -0.729 13.727 1.00 96.56 105 ALA A C 1
ATOM 818 O O . ALA A 1 105 ? 2.296 -1.103 14.515 1.00 96.56 105 ALA A O 1
ATOM 819 N N . LEU A 1 106 ? 4.408 -0.466 14.143 1.00 96.81 106 LEU A N 1
ATOM 820 C CA . LEU A 1 106 ? 4.786 -0.540 15.558 1.00 96.81 106 LEU A CA 1
ATOM 821 C C . LEU A 1 106 ? 4.003 0.469 16.404 1.00 96.81 106 LEU A C 1
ATOM 823 O O . LEU A 1 106 ? 3.604 0.155 17.530 1.00 96.81 106 LEU A O 1
ATOM 827 N N . TRP A 1 107 ? 3.775 1.672 15.874 1.00 97.88 107 TRP A N 1
ATOM 828 C CA . TRP A 1 107 ? 2.961 2.681 16.543 1.00 97.88 107 TRP A CA 1
ATOM 829 C C . TRP A 1 107 ? 1.495 2.249 16.656 1.00 97.88 107 TRP A C 1
ATOM 831 O O . TRP A 1 107 ? 0.920 2.373 17.738 1.00 97.88 107 TRP A O 1
ATOM 841 N N . ASP A 1 108 ? 0.927 1.692 15.588 1.00 97.00 108 ASP A N 1
ATOM 842 C CA . ASP A 1 108 ? -0.435 1.164 15.552 1.00 97.00 108 ASP A CA 1
ATOM 843 C C . ASP A 1 108 ? -0.658 0.100 16.631 1.00 97.00 108 ASP A C 1
ATOM 845 O O . ASP A 1 108 ? -1.491 0.275 17.520 1.00 97.00 108 ASP A O 1
ATOM 849 N N . VAL A 1 109 ? 0.180 -0.940 16.650 1.00 95.50 109 VAL A N 1
ATOM 850 C CA . VAL A 1 109 ? 0.086 -2.022 17.642 1.00 95.50 109 VAL A CA 1
ATOM 851 C C . VAL A 1 109 ? 0.268 -1.492 19.066 1.00 95.50 109 VAL A C 1
ATOM 853 O O . VAL A 1 109 ? -0.451 -1.908 19.979 1.00 95.50 109 VAL A O 1
ATOM 856 N N . SER A 1 110 ? 1.195 -0.550 19.273 1.00 96.19 110 SER A N 1
ATOM 857 C CA . SER A 1 110 ? 1.415 0.073 20.587 1.00 96.19 110 SER A CA 1
ATOM 858 C C . SER A 1 110 ? 0.196 0.865 21.066 1.00 96.19 110 SER A C 1
ATOM 860 O O . SER A 1 110 ? -0.131 0.827 22.251 1.00 96.19 110 SER A O 1
ATOM 862 N N . LEU A 1 111 ? -0.488 1.573 20.161 1.00 96.12 111 LEU A N 1
ATOM 863 C CA . LEU A 1 111 ? -1.725 2.285 20.476 1.00 96.12 111 LEU A CA 1
ATOM 864 C C . LEU A 1 111 ? -2.864 1.295 20.750 1.00 96.12 111 LEU A C 1
ATOM 866 O O . LEU A 1 111 ? -3.511 1.381 21.792 1.00 96.12 111 LEU A O 1
ATOM 870 N N . ALA A 1 112 ? -3.097 0.351 19.838 1.00 94.88 112 ALA A N 1
ATOM 871 C CA . ALA A 1 112 ? -4.215 -0.582 19.903 1.00 94.88 112 ALA A CA 1
ATOM 872 C C . ALA A 1 112 ? -4.164 -1.439 21.175 1.00 94.88 112 ALA A C 1
ATOM 874 O O . ALA A 1 112 ? -5.162 -1.548 21.882 1.00 94.88 112 ALA A O 1
ATOM 875 N N . THR A 1 113 ? -2.996 -1.985 21.525 1.00 96.06 113 THR A N 1
ATOM 876 C CA . THR A 1 113 ? -2.833 -2.820 22.733 1.00 96.06 113 THR A CA 1
ATOM 877 C C . THR A 1 113 ? -2.956 -2.044 24.047 1.00 96.06 113 THR A C 1
ATOM 879 O O . THR A 1 113 ? -3.262 -2.646 25.076 1.00 96.06 113 THR A O 1
ATOM 882 N N . GLY A 1 114 ? -2.756 -0.722 24.030 1.00 94.31 114 GLY A N 1
ATOM 883 C CA . GLY A 1 114 ? -3.006 0.147 25.182 1.00 94.31 114 GLY A CA 1
ATOM 884 C C . GLY A 1 114 ? -4.486 0.486 25.393 1.00 94.31 114 GLY A C 1
ATOM 885 O O . GLY A 1 114 ? -4.885 0.795 26.513 1.00 94.31 114 GLY A O 1
ATOM 886 N N . GLU A 1 115 ? -5.300 0.414 24.337 1.00 93.75 115 GLU A N 1
ATOM 887 C CA . GLU A 1 115 ? -6.694 0.886 24.332 1.00 93.75 115 GLU A CA 1
ATOM 888 C C . GLU A 1 115 ? -7.722 -0.261 24.243 1.00 93.75 115 GLU A C 1
ATOM 890 O O . GLU A 1 115 ? -8.880 -0.096 24.636 1.00 93.75 115 GLU A O 1
ATOM 895 N N . ARG A 1 116 ? -7.337 -1.433 23.719 1.00 94.44 116 ARG A N 1
ATOM 896 C CA . ARG A 1 116 ? -8.221 -2.597 23.544 1.00 94.44 116 ARG A CA 1
ATOM 897 C C . ARG A 1 116 ? -7.462 -3.924 23.513 1.00 94.44 116 ARG A C 1
ATOM 899 O O . ARG A 1 116 ? -6.260 -3.991 23.286 1.00 94.44 116 ARG A O 1
ATOM 906 N N . GLU A 1 117 ? -8.205 -5.016 23.671 1.00 93.75 117 GLU A N 1
ATOM 907 C CA . GLU A 1 117 ? -7.680 -6.352 23.388 1.00 93.75 117 GLU A CA 1
ATOM 908 C C . GLU A 1 117 ? -7.460 -6.521 21.873 1.00 93.75 117 GLU A C 1
ATOM 910 O O . GLU A 1 117 ? -8.380 -6.315 21.073 1.00 93.75 117 GLU A O 1
ATOM 915 N N . VAL A 1 118 ? -6.252 -6.939 21.485 1.00 94.81 118 VAL A N 1
ATOM 916 C CA . VAL A 1 118 ? -5.916 -7.308 20.105 1.00 94.81 118 VAL A CA 1
ATOM 917 C C . VAL A 1 118 ? -5.719 -8.819 20.029 1.00 94.81 118 VAL A C 1
ATOM 919 O O . VAL A 1 118 ? -4.833 -9.384 20.670 1.00 94.81 118 VAL A O 1
ATOM 922 N N . ARG A 1 119 ? -6.576 -9.500 19.263 1.00 94.88 119 ARG A N 1
ATOM 923 C CA . ARG A 1 119 ? -6.608 -10.970 19.235 1.00 94.88 119 ARG A CA 1
ATOM 924 C C . ARG A 1 119 ? -5.477 -11.542 18.371 1.00 94.88 119 ARG A C 1
ATOM 926 O O . ARG A 1 119 ? -5.123 -10.931 17.366 1.00 94.88 119 ARG A O 1
ATOM 933 N N . PRO A 1 120 ? -4.997 -12.773 18.642 1.00 96.38 120 PRO A N 1
ATOM 934 C CA . PRO A 1 120 ? -3.957 -13.408 17.824 1.00 96.38 120 PRO A CA 1
ATOM 935 C C . PRO A 1 120 ? -4.301 -13.503 16.332 1.00 96.38 120 PRO A C 1
ATOM 937 O O . PRO A 1 120 ? -3.436 -13.340 15.480 1.00 96.38 120 PRO A O 1
ATOM 940 N N . VAL A 1 121 ? -5.576 -13.737 16.004 1.00 96.50 121 VAL A N 1
ATOM 941 C CA . VAL A 1 121 ? -6.048 -13.778 14.609 1.00 96.50 121 VAL A CA 1
ATOM 942 C C . VAL A 1 121 ? -5.883 -12.424 13.920 1.00 96.50 121 VAL A C 1
ATOM 944 O O . VAL A 1 121 ? -5.522 -12.382 12.750 1.00 96.50 121 VAL A O 1
ATOM 947 N N . GLU A 1 122 ? -6.118 -11.330 14.640 1.00 95.88 122 GLU A N 1
ATOM 948 C CA . GLU A 1 122 ? -5.960 -9.969 14.125 1.00 95.88 122 GLU A CA 1
ATOM 949 C C . GLU A 1 122 ? -4.485 -9.664 13.845 1.00 95.88 122 GLU A C 1
ATOM 951 O O . GLU A 1 122 ? -4.137 -9.294 12.730 1.00 95.88 122 GLU A O 1
ATOM 956 N N . GLN A 1 123 ? -3.597 -9.995 14.787 1.00 95.62 123 GLN A N 1
ATOM 957 C CA . GLN A 1 123 ? -2.145 -9.892 14.588 1.00 95.62 123 GLN A CA 1
ATOM 958 C C . GLN A 1 123 ? -1.640 -10.744 13.415 1.00 95.62 123 GLN A C 1
ATOM 960 O O . GLN A 1 123 ? -0.753 -10.339 12.662 1.00 95.62 123 GLN A O 1
ATOM 965 N N . HIS A 1 124 ? -2.219 -11.930 13.212 1.00 96.94 124 HIS A N 1
ATOM 966 C CA . HIS A 1 124 ? -1.859 -12.767 12.072 1.00 96.94 124 HIS A CA 1
ATOM 967 C C . HIS A 1 124 ? -2.318 -12.160 10.736 1.00 96.94 124 HIS A C 1
ATOM 969 O O . HIS A 1 124 ? -1.588 -12.235 9.750 1.00 96.94 124 HIS A O 1
ATOM 975 N N . ILE A 1 125 ? -3.489 -11.513 10.698 1.00 97.56 125 ILE A N 1
ATOM 976 C CA . ILE A 1 125 ? -3.953 -10.744 9.531 1.00 97.56 125 ILE A CA 1
ATOM 977 C C . ILE A 1 125 ? -2.998 -9.576 9.248 1.00 97.56 125 ILE A C 1
ATOM 979 O O . ILE A 1 125 ? -2.582 -9.403 8.100 1.00 97.56 125 ILE A O 1
ATOM 983 N N . HIS A 1 126 ? -2.595 -8.827 10.278 1.00 95.75 126 HIS A N 1
ATOM 984 C CA . HIS A 1 126 ? -1.624 -7.731 10.160 1.00 95.75 126 HIS A CA 1
ATOM 985 C C . HIS A 1 126 ? -0.277 -8.210 9.617 1.00 95.75 126 HIS A C 1
ATOM 987 O O . HIS A 1 126 ? 0.274 -7.587 8.714 1.00 95.75 126 HIS A O 1
ATOM 993 N N . SER A 1 127 ? 0.186 -9.386 10.049 1.00 94.69 127 SER A N 1
ATOM 994 C CA . SER A 1 127 ? 1.408 -10.004 9.511 1.00 94.69 127 SER A CA 1
ATOM 995 C C . SER A 1 127 ? 1.332 -10.210 7.988 1.00 94.69 127 SER A C 1
ATOM 997 O O . SER A 1 127 ? 2.318 -10.005 7.279 1.00 94.69 127 SER A O 1
ATOM 999 N N . PHE A 1 128 ? 0.161 -10.580 7.447 1.00 96.06 128 PHE A N 1
ATOM 1000 C CA . PHE A 1 128 ? -0.033 -10.662 5.993 1.00 96.06 128 PHE A CA 1
ATOM 1001 C C . PHE A 1 128 ? -0.050 -9.286 5.322 1.00 96.06 128 PHE A C 1
ATOM 1003 O O . PHE A 1 128 ? 0.507 -9.135 4.231 1.00 96.06 128 PHE A O 1
ATOM 1010 N N . LEU A 1 129 ? -0.686 -8.293 5.951 1.00 95.31 129 LEU A N 1
ATOM 1011 C CA . LEU A 1 129 ? -0.712 -6.916 5.448 1.00 95.31 129 LEU A CA 1
ATOM 1012 C C . LEU A 1 129 ? 0.683 -6.294 5.381 1.00 95.31 129 LEU A C 1
ATOM 1014 O O . LEU A 1 129 ? 0.925 -5.502 4.476 1.00 95.31 129 LEU A O 1
ATOM 1018 N N . GLU A 1 130 ? 1.594 -6.696 6.263 1.00 93.56 130 GLU A N 1
ATOM 1019 C CA . GLU A 1 130 ? 2.986 -6.248 6.269 1.00 93.56 130 GLU A CA 1
ATOM 1020 C C . GLU A 1 130 ? 3.855 -7.025 5.262 1.00 93.56 130 GLU A C 1
ATOM 1022 O O . GLU A 1 130 ? 4.580 -6.437 4.452 1.00 93.56 130 GLU A O 1
ATOM 1027 N N . VAL A 1 131 ? 3.769 -8.361 5.251 1.00 94.88 131 VAL A N 1
ATOM 1028 C CA . VAL A 1 131 ? 4.678 -9.191 4.442 1.00 94.88 131 VAL A CA 1
ATOM 1029 C C . VAL A 1 131 ? 4.386 -9.120 2.941 1.00 94.88 131 VAL A C 1
ATOM 1031 O O . VAL A 1 131 ? 5.301 -9.286 2.131 1.00 94.88 131 VAL A O 1
ATOM 1034 N N . LEU A 1 132 ? 3.135 -8.881 2.527 1.00 94.69 132 LEU A N 1
ATOM 1035 C CA . LEU A 1 132 ? 2.766 -8.840 1.106 1.00 94.69 132 LEU A CA 1
ATOM 1036 C C . LEU A 1 132 ? 3.374 -7.629 0.370 1.00 94.69 132 LEU A C 1
ATOM 1038 O O . LEU A 1 132 ? 3.987 -7.846 -0.681 1.00 94.69 132 LEU A O 1
ATOM 1042 N N . PRO A 1 133 ? 3.304 -6.385 0.888 1.00 93.12 133 PRO A N 1
ATOM 1043 C CA . PRO A 1 133 ? 4.047 -5.250 0.337 1.00 93.12 133 PRO A CA 1
ATOM 1044 C C . PRO A 1 133 ? 5.563 -5.470 0.301 1.00 93.12 133 PRO A C 1
ATOM 1046 O O . PRO A 1 133 ? 6.194 -5.186 -0.721 1.00 93.12 133 PRO A O 1
ATOM 1049 N N . LEU A 1 134 ? 6.150 -6.033 1.365 1.00 95.12 134 LEU A N 1
ATOM 1050 C CA . LEU A 1 134 ? 7.584 -6.353 1.406 1.00 95.12 134 LEU A CA 1
ATOM 1051 C C . LEU A 1 134 ? 7.960 -7.401 0.352 1.00 95.12 134 LEU A C 1
ATOM 1053 O O . LEU A 1 134 ? 8.977 -7.267 -0.330 1.00 95.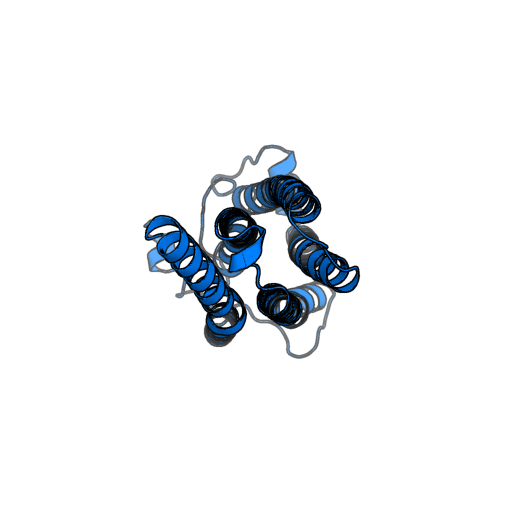12 134 LEU A O 1
ATOM 1057 N N . SER A 1 135 ? 7.103 -8.402 0.149 1.00 96.12 135 SER A N 1
ATOM 1058 C CA . SER A 1 135 ? 7.259 -9.388 -0.920 1.00 96.12 135 SER A CA 1
ATOM 1059 C C . SER A 1 135 ? 7.180 -8.716 -2.292 1.00 96.12 135 SER A C 1
ATOM 1061 O O . SER A 1 135 ? 8.056 -8.923 -3.128 1.00 96.12 135 SER A O 1
ATOM 1063 N N . ALA A 1 136 ? 6.188 -7.851 -2.529 1.00 96.62 136 ALA A N 1
ATOM 1064 C CA . ALA A 1 136 ? 6.075 -7.114 -3.787 1.00 96.62 136 ALA A CA 1
ATOM 1065 C C . ALA A 1 136 ? 7.336 -6.284 -4.081 1.00 96.62 136 ALA A C 1
ATOM 1067 O O . ALA A 1 136 ? 7.839 -6.296 -5.210 1.00 96.62 136 ALA A O 1
ATOM 1068 N N . MET A 1 137 ? 7.882 -5.612 -3.063 1.00 96.81 137 MET A N 1
ATOM 1069 C CA . MET A 1 137 ? 9.141 -4.878 -3.165 1.00 96.81 137 MET A CA 1
ATOM 1070 C C . MET A 1 137 ? 10.310 -5.813 -3.493 1.00 96.81 137 MET A C 1
ATOM 1072 O O . MET A 1 137 ? 11.038 -5.547 -4.447 1.00 96.81 137 MET A O 1
ATOM 1076 N N . ALA A 1 138 ? 10.475 -6.923 -2.769 1.00 97.38 138 ALA A N 1
ATOM 1077 C CA . ALA A 1 138 ? 11.571 -7.869 -2.982 1.00 97.38 138 ALA A CA 1
ATOM 1078 C C . ALA A 1 138 ? 11.577 -8.435 -4.412 1.00 97.38 138 ALA A C 1
ATOM 1080 O O . ALA A 1 138 ? 12.593 -8.381 -5.106 1.00 97.38 138 ALA A O 1
ATOM 1081 N N . PHE A 1 139 ? 10.424 -8.898 -4.896 1.00 97.75 139 PHE A N 1
ATOM 1082 C CA . PHE A 1 139 ? 10.288 -9.430 -6.252 1.00 97.75 139 PHE A CA 1
ATOM 1083 C C . PHE A 1 139 ? 10.481 -8.345 -7.327 1.00 97.75 139 PHE A C 1
ATOM 1085 O O . PHE A 1 139 ? 11.088 -8.618 -8.367 1.00 97.75 139 PHE A O 1
ATOM 1092 N N . THR A 1 140 ? 10.065 -7.101 -7.055 1.00 98.00 140 THR A N 1
ATOM 1093 C CA . THR A 1 140 ? 10.357 -5.939 -7.916 1.00 98.00 140 THR A CA 1
ATOM 1094 C C . THR A 1 140 ? 11.859 -5.642 -7.965 1.00 98.00 140 THR A C 1
ATOM 1096 O O . THR A 1 140 ? 12.397 -5.415 -9.048 1.00 98.00 140 THR A O 1
ATOM 1099 N N . CYS A 1 141 ? 12.563 -5.703 -6.833 1.00 98.12 141 CYS A N 1
ATOM 1100 C CA . CYS A 1 141 ? 14.019 -5.564 -6.776 1.00 98.12 141 CYS A CA 1
ATOM 1101 C C . CYS A 1 141 ? 14.727 -6.660 -7.584 1.00 98.12 141 CYS A C 1
ATOM 1103 O O . CYS A 1 141 ? 15.682 -6.361 -8.297 1.00 98.12 141 CYS A O 1
ATOM 1105 N N . CYS A 1 142 ? 14.240 -7.905 -7.534 1.00 97.56 142 CYS A N 1
ATOM 1106 C CA . CYS A 1 142 ? 14.771 -8.992 -8.360 1.00 97.56 142 CYS A CA 1
ATOM 1107 C C . CYS A 1 142 ? 14.585 -8.728 -9.863 1.00 97.56 142 CYS A C 1
ATOM 1109 O O . CYS A 1 142 ? 15.511 -8.967 -10.634 1.00 97.56 142 CYS A O 1
ATOM 1111 N N . LEU A 1 143 ? 13.424 -8.206 -10.284 1.00 96.75 143 LEU A N 1
ATOM 1112 C CA . LEU A 1 143 ? 13.164 -7.849 -11.689 1.00 96.75 143 LEU A CA 1
ATOM 1113 C C . LEU A 1 143 ? 13.999 -6.659 -12.182 1.00 96.75 143 LEU A C 1
ATOM 1115 O O . LEU A 1 143 ? 14.218 -6.523 -13.382 1.00 96.75 143 LEU A O 1
ATOM 1119 N N . HIS A 1 144 ? 14.436 -5.789 -11.272 1.00 97.12 144 HIS A N 1
ATOM 1120 C CA . HIS A 1 144 ? 15.089 -4.517 -11.586 1.00 97.12 144 HIS A CA 1
ATOM 1121 C C . HIS A 1 144 ? 16.435 -4.373 -10.867 1.00 97.12 144 HIS A C 1
ATOM 1123 O O . HIS A 1 144 ? 16.777 -3.308 -10.350 1.00 97.12 144 HIS A O 1
ATOM 1129 N N . TRP A 1 145 ? 17.212 -5.457 -10.814 1.00 97.38 145 TRP A N 1
ATOM 1130 C CA . TRP A 1 145 ? 18.476 -5.500 -10.074 1.00 97.38 145 TRP A CA 1
ATOM 1131 C C . TRP A 1 145 ? 19.499 -4.453 -10.540 1.00 97.38 145 TRP A C 1
ATOM 1133 O O . TRP A 1 145 ? 20.272 -3.910 -9.749 1.00 97.38 145 TRP A O 1
ATOM 1143 N N . ASP A 1 146 ? 19.511 -4.128 -11.830 1.00 97.06 146 ASP A N 1
ATOM 1144 C CA . ASP A 1 146 ? 20.322 -3.042 -12.373 1.00 97.06 146 ASP A CA 1
ATOM 1145 C C . ASP A 1 146 ? 19.964 -1.684 -11.746 1.00 97.06 146 ASP A C 1
ATOM 1147 O O . ASP A 1 146 ? 20.868 -0.934 -11.375 1.00 97.06 146 ASP A O 1
ATOM 1151 N N . GLN A 1 147 ? 18.673 -1.419 -11.540 1.00 97.88 147 GLN A N 1
ATOM 1152 C CA . GLN A 1 147 ? 18.167 -0.209 -10.889 1.00 97.88 147 GLN A CA 1
ATOM 1153 C C . GLN A 1 147 ? 18.451 -0.212 -9.381 1.00 97.88 147 GLN A C 1
ATOM 1155 O O . GLN A 1 147 ? 18.774 0.834 -8.824 1.00 97.88 147 GLN A O 1
ATOM 1160 N N . VAL A 1 148 ? 18.413 -1.379 -8.724 1.00 98.00 148 VAL A N 1
ATOM 1161 C CA . VAL A 1 148 ? 18.851 -1.525 -7.322 1.00 98.00 148 VAL A CA 1
ATOM 1162 C C . VAL A 1 148 ? 20.320 -1.119 -7.185 1.00 98.00 148 VAL A C 1
ATOM 1164 O O . VAL A 1 148 ? 20.663 -0.293 -6.340 1.00 98.00 148 VAL A O 1
ATOM 1167 N N . ARG A 1 149 ? 21.198 -1.643 -8.051 1.00 97.94 149 ARG A N 1
ATOM 1168 C CA . ARG A 1 149 ? 22.625 -1.275 -8.049 1.00 97.94 149 ARG A CA 1
ATOM 1169 C C . ARG A 1 149 ? 22.840 0.209 -8.333 1.00 97.94 149 ARG A C 1
ATOM 1171 O O . ARG A 1 149 ? 23.720 0.803 -7.717 1.00 97.94 149 ARG A O 1
ATOM 1178 N N . ALA A 1 150 ? 22.067 0.792 -9.249 1.00 97.38 150 ALA A N 1
ATOM 1179 C CA . ALA A 1 150 ? 22.133 2.220 -9.543 1.00 97.38 150 ALA A CA 1
ATOM 1180 C C . ALA A 1 150 ? 21.728 3.061 -8.322 1.00 97.38 150 ALA A C 1
ATOM 1182 O O . ALA A 1 150 ? 22.470 3.962 -7.941 1.00 97.38 150 ALA A O 1
ATOM 1183 N N . ALA A 1 151 ? 20.631 2.707 -7.642 1.00 96.81 151 ALA A N 1
ATOM 1184 C CA . ALA A 1 151 ? 20.181 3.386 -6.426 1.00 96.81 151 ALA A CA 1
ATOM 1185 C C . ALA A 1 151 ? 21.242 3.356 -5.316 1.00 96.81 151 ALA A C 1
ATOM 1187 O O . ALA A 1 151 ? 21.561 4.392 -4.738 1.00 96.81 151 ALA A O 1
ATOM 1188 N N . LEU A 1 152 ? 21.855 2.191 -5.073 1.00 96.75 152 LEU A N 1
ATOM 1189 C CA . LEU A 1 152 ? 22.913 2.032 -4.065 1.00 96.75 152 LEU A CA 1
ATOM 1190 C C . LEU A 1 152 ? 24.204 2.797 -4.399 1.00 96.75 152 LEU A C 1
ATOM 1192 O O . LEU A 1 152 ? 25.003 3.068 -3.508 1.00 96.75 152 LEU A O 1
ATOM 1196 N N . ARG A 1 153 ? 24.422 3.141 -5.672 1.00 96.69 153 ARG A N 1
ATOM 1197 C CA . ARG A 1 153 ? 25.582 3.913 -6.147 1.00 96.69 153 ARG A CA 1
ATOM 1198 C C . ARG A 1 153 ? 25.274 5.398 -6.362 1.00 96.69 153 ARG A C 1
ATOM 1200 O O . ARG A 1 153 ? 26.128 6.117 -6.868 1.00 96.69 153 ARG A O 1
ATOM 1207 N N . GLY A 1 154 ? 24.078 5.852 -5.988 1.00 92.94 154 GLY A N 1
ATOM 1208 C CA . GLY A 1 154 ? 23.667 7.254 -6.085 1.00 92.94 154 GLY A CA 1
ATOM 1209 C C . GLY A 1 154 ? 23.049 7.675 -7.422 1.00 92.94 154 GLY A C 1
ATOM 1210 O O . GLY A 1 154 ? 22.614 8.816 -7.515 1.00 92.94 154 GLY A O 1
ATOM 1211 N N . GLY A 1 155 ? 22.937 6.771 -8.404 1.00 92.50 155 GLY A N 1
ATOM 1212 C CA . GLY A 1 155 ? 22.313 6.998 -9.716 1.00 92.50 155 GLY A CA 1
ATOM 1213 C C . GLY A 1 155 ? 22.987 8.094 -10.552 1.00 92.50 155 GLY A C 1
ATOM 1214 O O . GLY A 1 155 ? 22.946 9.272 -10.207 1.00 92.50 155 GLY A O 1
ATOM 1215 N N . ASP A 1 156 ? 23.585 7.729 -11.681 1.00 92.81 156 ASP A N 1
ATOM 1216 C CA . ASP A 1 156 ? 24.318 8.645 -12.563 1.00 92.81 156 ASP A CA 1
ATOM 1217 C C . ASP A 1 156 ? 23.601 8.913 -13.894 1.00 92.81 156 ASP A C 1
ATOM 1219 O O . ASP A 1 156 ? 24.010 9.795 -14.660 1.00 92.81 156 ASP A O 1
ATOM 1223 N N . ARG A 1 157 ? 22.507 8.195 -14.183 1.00 93.81 157 ARG A N 1
ATOM 1224 C CA . ARG A 1 157 ? 21.785 8.351 -15.447 1.00 93.81 157 ARG A CA 1
ATOM 1225 C C . ARG A 1 157 ? 20.786 9.505 -15.374 1.00 93.81 157 ARG A C 1
ATOM 1227 O O . ARG A 1 157 ? 20.140 9.711 -14.343 1.00 93.81 157 ARG A O 1
ATOM 1234 N N . PRO A 1 158 ? 20.555 10.228 -16.488 1.00 92.50 158 PRO A N 1
ATOM 1235 C CA . PRO A 1 158 ? 19.613 11.347 -16.526 1.00 92.50 158 PRO A CA 1
ATOM 1236 C C . PRO A 1 158 ? 18.187 11.010 -16.065 1.00 92.50 158 PRO A C 1
ATOM 1238 O O . PRO A 1 158 ? 17.435 11.918 -15.703 1.00 92.50 158 PRO A O 1
ATOM 1241 N N . GLU A 1 159 ? 17.773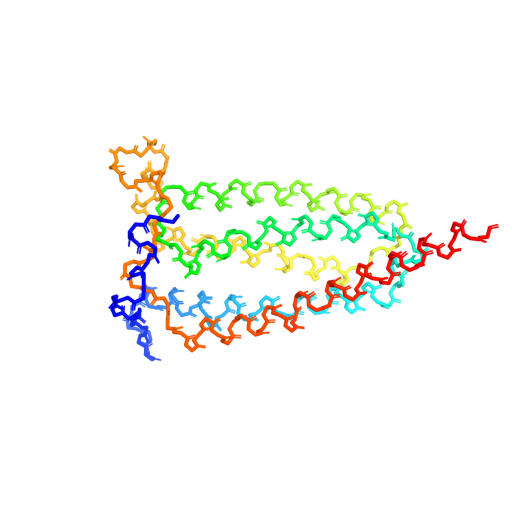 9.750 -16.145 1.00 93.75 159 GLU A N 1
ATOM 1242 C CA . GLU A 1 159 ? 16.442 9.246 -15.809 1.00 93.75 159 GLU A CA 1
ATOM 1243 C C . GLU A 1 159 ? 16.298 8.653 -14.400 1.00 93.75 159 GLU A C 1
ATOM 1245 O O . GLU A 1 159 ? 15.160 8.417 -13.986 1.00 93.75 159 GLU A O 1
ATOM 1250 N N . ASP A 1 160 ? 17.392 8.438 -13.664 1.00 95.50 160 ASP A N 1
ATOM 1251 C CA . ASP A 1 160 ? 17.383 7.652 -12.418 1.00 95.50 160 ASP A CA 1
ATOM 1252 C C . ASP A 1 160 ? 16.487 8.264 -11.335 1.00 95.50 160 ASP A C 1
ATOM 1254 O O . ASP A 1 160 ? 15.736 7.568 -10.649 1.00 95.50 160 ASP A O 1
ATOM 1258 N N . TRP A 1 161 ? 16.502 9.594 -11.253 1.00 96.50 161 TRP A N 1
ATOM 1259 C CA . TRP A 1 161 ? 15.803 10.371 -10.230 1.00 96.50 161 TRP A CA 1
ATOM 1260 C C . TRP A 1 161 ? 14.556 11.087 -10.761 1.00 96.50 161 TRP A C 1
ATOM 1262 O O . TRP A 1 161 ? 14.160 12.143 -10.267 1.00 96.50 161 TRP A O 1
ATOM 1272 N N . LYS A 1 162 ? 13.930 10.538 -11.810 1.00 95.94 162 LYS A N 1
ATOM 1273 C CA . LYS A 1 162 ? 12.745 11.125 -12.456 1.00 95.94 162 LYS A CA 1
ATOM 1274 C C . LYS A 1 162 ? 11.540 10.203 -12.366 1.00 95.94 162 LYS A C 1
ATOM 1276 O O . LYS A 1 162 ? 11.622 9.020 -12.673 1.00 95.94 162 LYS A O 1
ATOM 1281 N N . LEU A 1 163 ? 10.376 10.766 -12.051 1.00 96.44 163 LEU A N 1
ATOM 1282 C CA . LEU A 1 163 ? 9.116 10.030 -12.114 1.00 96.44 163 LEU A CA 1
ATOM 1283 C C . LEU A 1 163 ? 8.643 9.924 -13.574 1.00 96.44 163 LEU A C 1
ATOM 1285 O O . LEU A 1 163 ? 8.056 10.861 -14.132 1.00 96.44 163 LEU A O 1
ATOM 1289 N N . LEU A 1 164 ? 8.922 8.783 -14.198 1.00 96.25 164 LEU A N 1
ATOM 1290 C CA . LEU A 1 164 ? 8.626 8.500 -15.604 1.00 96.25 164 LEU A CA 1
ATOM 1291 C C . LEU A 1 164 ? 7.558 7.407 -15.727 1.00 96.25 164 LEU A C 1
ATOM 1293 O O . LEU A 1 164 ? 7.512 6.519 -14.880 1.00 96.25 164 LEU A O 1
ATOM 1297 N N . PRO A 1 165 ? 6.702 7.431 -16.762 1.00 96.19 165 PRO A N 1
ATOM 1298 C CA . PRO A 1 165 ? 5.794 6.320 -17.025 1.00 96.19 165 PRO A CA 1
ATOM 1299 C C . PRO A 1 165 ? 6.554 5.060 -17.461 1.00 96.19 165 PRO A C 1
ATOM 1301 O O . PRO A 1 165 ? 7.650 5.166 -18.012 1.00 96.19 165 PRO A O 1
ATOM 1304 N N . LYS A 1 166 ? 5.952 3.878 -17.266 1.00 94.56 166 LYS A N 1
ATOM 1305 C CA . LYS A 1 166 ? 6.506 2.613 -17.784 1.00 94.56 166 LYS A CA 1
ATOM 1306 C C . LYS A 1 166 ? 6.704 2.653 -19.300 1.00 94.56 166 LYS A C 1
ATOM 1308 O O . LYS A 1 166 ? 5.841 3.147 -20.024 1.00 94.56 166 LYS A O 1
ATOM 1313 N N . ASP A 1 167 ? 7.793 2.044 -19.764 1.00 92.12 167 ASP A N 1
ATOM 1314 C CA . ASP A 1 167 ? 8.056 1.839 -21.195 1.00 92.12 167 ASP A CA 1
ATOM 1315 C C . ASP A 1 167 ? 7.033 0.897 -21.826 1.00 92.12 167 ASP A C 1
ATOM 1317 O O . ASP A 1 167 ? 6.500 1.175 -22.897 1.00 92.12 167 ASP A O 1
ATOM 1321 N N . ASN A 1 168 ? 6.697 -0.173 -21.104 1.00 93.81 168 ASN A N 1
ATOM 1322 C CA . ASN A 1 168 ? 5.596 -1.071 -21.414 1.00 93.81 168 ASN A CA 1
ATOM 1323 C C . ASN A 1 168 ? 4.561 -0.985 -20.285 1.00 93.81 168 ASN A C 1
ATOM 1325 O O . ASN A 1 168 ? 4.772 -1.563 -19.213 1.00 93.81 168 ASN A O 1
ATOM 1329 N N . PRO A 1 169 ? 3.473 -0.219 -20.463 1.00 94.38 169 PRO A N 1
ATOM 1330 C CA . PRO A 1 169 ? 2.455 -0.077 -19.433 1.00 94.38 169 PRO A CA 1
ATOM 1331 C C . PRO A 1 169 ? 1.747 -1.408 -19.165 1.00 94.38 169 PRO A C 1
ATOM 1333 O O . PRO A 1 169 ? 1.607 -2.243 -20.053 1.00 94.38 169 PRO A O 1
ATOM 1336 N N . LEU A 1 170 ? 1.253 -1.604 -17.942 1.00 95.19 170 LEU A N 1
ATOM 1337 C CA . LEU A 1 170 ? 0.422 -2.769 -17.644 1.00 95.19 170 LEU A CA 1
ATOM 1338 C C . LEU A 1 170 ? -0.900 -2.708 -18.429 1.00 95.19 170 LEU A C 1
ATOM 1340 O O . LEU A 1 170 ? -1.445 -1.601 -18.588 1.00 95.19 170 LEU A O 1
ATOM 1344 N N . PRO A 1 171 ? -1.447 -3.869 -18.854 1.00 94.69 171 PRO A N 1
ATOM 1345 C CA . PRO A 1 171 ? -2.690 -3.921 -19.609 1.00 94.69 171 PRO A CA 1
ATOM 1346 C C . PRO A 1 171 ? -3.818 -3.153 -18.925 1.00 94.69 171 PRO A C 1
ATOM 1348 O O . PRO A 1 171 ? -4.042 -3.291 -17.719 1.00 94.69 171 PRO A O 1
ATOM 1351 N N . VAL A 1 172 ? -4.576 -2.366 -19.692 1.00 93.75 172 VAL A N 1
ATOM 1352 C CA . VAL A 1 172 ? -5.648 -1.525 -19.125 1.00 93.75 172 VAL A CA 1
ATOM 1353 C C . VAL A 1 172 ? -6.700 -2.350 -18.383 1.00 93.75 172 VAL A C 1
ATOM 1355 O O . VAL A 1 172 ? -7.172 -1.934 -17.330 1.00 93.75 172 VAL A O 1
ATOM 1358 N N . ARG A 1 173 ? -7.013 -3.551 -18.886 1.00 94.88 173 ARG A N 1
ATOM 1359 C CA . ARG A 1 173 ? -7.959 -4.477 -18.248 1.00 94.88 173 ARG A CA 1
ATOM 1360 C C . ARG A 1 173 ? -7.464 -4.932 -16.877 1.00 94.88 173 ARG A C 1
ATOM 1362 O O . ARG A 1 173 ? -8.250 -4.975 -15.940 1.00 94.88 173 ARG A O 1
ATOM 1369 N N . TYR A 1 174 ? -6.167 -5.212 -16.755 1.00 96.12 174 TYR A N 1
ATOM 1370 C CA . TYR A 1 174 ? -5.549 -5.578 -15.483 1.00 96.12 174 TYR A CA 1
ATOM 1371 C C . TYR A 1 174 ? -5.608 -4.414 -14.489 1.00 96.12 174 TYR A C 1
ATOM 1373 O O . TYR A 1 174 ? -6.065 -4.582 -13.363 1.00 96.12 174 TYR A O 1
ATOM 1381 N N . LEU A 1 175 ? -5.221 -3.210 -14.921 1.00 96.62 175 LEU A N 1
ATOM 1382 C CA . LEU A 1 175 ? -5.257 -2.024 -14.062 1.00 96.62 175 LEU A CA 1
ATOM 1383 C C . LEU A 1 175 ? -6.680 -1.647 -13.640 1.00 96.62 175 LEU A C 1
ATOM 1385 O O . LEU A 1 175 ? -6.878 -1.242 -12.501 1.00 96.62 175 LEU A O 1
ATOM 1389 N N . ALA A 1 176 ? -7.667 -1.804 -14.525 1.00 97.19 176 ALA A N 1
ATOM 1390 C CA . ALA A 1 176 ? -9.071 -1.603 -14.188 1.00 97.19 176 ALA A CA 1
ATOM 1391 C C . ALA A 1 176 ? -9.555 -2.639 -13.163 1.00 97.19 176 ALA A C 1
ATOM 1393 O O . ALA A 1 176 ? -10.183 -2.262 -12.181 1.00 97.19 176 ALA A O 1
ATOM 1394 N N . ALA A 1 177 ? -9.222 -3.921 -13.348 1.00 97.56 177 ALA A N 1
ATOM 1395 C CA . ALA A 1 177 ? -9.596 -4.980 -12.412 1.00 97.56 177 ALA A CA 1
ATOM 1396 C C . ALA A 1 177 ? -8.980 -4.767 -11.020 1.00 97.56 177 ALA A C 1
ATOM 1398 O O . ALA A 1 177 ? -9.697 -4.795 -10.022 1.00 97.56 177 ALA A O 1
ATOM 1399 N N . ILE A 1 178 ? -7.676 -4.481 -10.947 1.00 97.56 178 ILE A N 1
ATOM 1400 C CA . ILE A 1 178 ? -7.000 -4.171 -9.681 1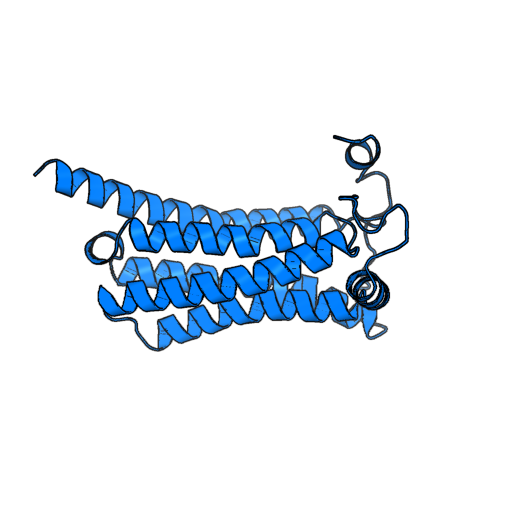.00 97.56 178 ILE A CA 1
ATOM 1401 C C . ILE A 1 178 ? -7.531 -2.871 -9.074 1.00 97.56 178 ILE A C 1
ATOM 1403 O O . ILE A 1 178 ? -7.762 -2.824 -7.873 1.00 97.56 178 ILE A O 1
ATOM 1407 N N . GLY A 1 179 ? -7.781 -1.835 -9.878 1.00 97.75 179 GLY A N 1
ATOM 1408 C CA . GLY A 1 179 ? -8.359 -0.578 -9.401 1.00 97.75 179 GLY A CA 1
ATOM 1409 C C . GLY A 1 179 ? -9.752 -0.757 -8.795 1.00 97.75 179 GLY A C 1
ATOM 1410 O O . GLY A 1 179 ? -10.031 -0.209 -7.731 1.00 97.75 179 GLY A O 1
ATOM 1411 N N . LEU A 1 180 ? -10.605 -1.573 -9.423 1.00 98.19 180 LEU A N 1
ATOM 1412 C CA . LEU A 1 180 ? -11.906 -1.956 -8.870 1.00 98.19 180 LEU A CA 1
ATOM 1413 C C . LEU A 1 180 ? -11.750 -2.766 -7.577 1.00 98.19 180 LEU A C 1
ATOM 1415 O O . LEU A 1 180 ? -12.454 -2.488 -6.611 1.00 98.19 180 LEU A O 1
ATOM 1419 N N . GLY A 1 181 ? -10.807 -3.713 -7.535 1.00 98.06 181 GLY A N 1
ATOM 1420 C CA . GLY A 1 181 ? -10.487 -4.487 -6.332 1.00 98.06 181 GLY A CA 1
ATOM 1421 C C . GLY A 1 181 ? -10.023 -3.608 -5.170 1.00 98.06 181 GLY A C 1
ATOM 1422 O O . GLY A 1 181 ? -10.568 -3.705 -4.078 1.00 98.06 181 GLY A O 1
ATOM 1423 N N . ILE A 1 182 ? -9.098 -2.674 -5.409 1.00 97.38 182 ILE A N 1
ATOM 1424 C CA . ILE A 1 182 ? -8.651 -1.685 -4.413 1.00 97.38 182 ILE A CA 1
ATOM 1425 C C . ILE A 1 182 ? -9.834 -0.829 -3.945 1.00 97.38 182 ILE A C 1
ATOM 1427 O O . ILE A 1 182 ? -10.018 -0.624 -2.746 1.00 97.38 182 ILE A O 1
ATOM 1431 N N . GLY A 1 183 ? -10.664 -0.351 -4.874 1.00 97.69 183 GLY A N 1
ATOM 1432 C CA . GLY A 1 183 ? -11.849 0.439 -4.546 1.00 97.69 183 GLY A CA 1
ATOM 1433 C C . GLY A 1 183 ? -12.818 -0.308 -3.625 1.00 97.69 183 GLY A C 1
ATOM 1434 O O . GLY A 1 183 ? -13.246 0.237 -2.609 1.00 97.69 183 GLY A O 1
ATOM 1435 N N . ALA A 1 184 ? -13.135 -1.558 -3.962 1.00 98.25 184 ALA A N 1
ATOM 1436 C CA . ALA A 1 184 ? -14.128 -2.366 -3.259 1.00 98.25 184 ALA A CA 1
ATOM 1437 C C . ALA A 1 184 ? -13.611 -2.991 -1.954 1.00 98.25 184 ALA A C 1
ATOM 1439 O O . ALA A 1 184 ? -14.357 -3.047 -0.980 1.00 98.25 184 ALA A O 1
ATOM 1440 N N . CYS A 1 185 ? -12.362 -3.458 -1.931 1.00 97.75 185 CYS A N 1
ATOM 1441 C CA . CYS A 1 185 ? -11.801 -4.250 -0.833 1.00 97.75 185 CYS A CA 1
ATOM 1442 C C . CYS A 1 185 ? -10.905 -3.449 0.117 1.00 97.75 185 CYS A C 1
ATOM 1444 O O . CYS A 1 185 ? -10.568 -3.958 1.179 1.00 97.75 185 CYS A O 1
ATOM 1446 N N . VAL A 1 186 ? -10.503 -2.226 -0.248 1.00 95.81 186 VAL A N 1
ATOM 1447 C CA . VAL A 1 186 ? -9.593 -1.406 0.571 1.00 95.81 186 VAL A CA 1
ATOM 1448 C C . VAL A 1 186 ? -10.201 -0.034 0.850 1.00 95.81 186 VAL A C 1
ATOM 1450 O O . VAL A 1 186 ? -10.491 0.296 1.996 1.00 95.81 186 VAL A O 1
ATOM 1453 N N . VAL A 1 187 ? -10.469 0.756 -0.194 1.00 96.44 187 VAL A N 1
ATOM 1454 C CA . VAL A 1 187 ? -10.931 2.148 -0.037 1.00 96.44 187 VAL A CA 1
ATOM 1455 C C . VAL A 1 187 ? -12.314 2.215 0.605 1.00 96.44 187 VAL A C 1
ATOM 1457 O O . VAL A 1 187 ? -12.524 3.002 1.526 1.00 96.44 187 VAL A O 1
ATOM 1460 N N . LEU A 1 188 ? -13.265 1.406 0.132 1.00 97.81 188 LEU A N 1
ATOM 1461 C CA . LEU A 1 188 ? -14.629 1.406 0.658 1.00 97.81 188 LEU A CA 1
ATOM 1462 C C . LEU A 1 188 ? -14.708 0.912 2.117 1.00 97.81 188 LEU A C 1
ATOM 1464 O O . LEU A 1 188 ? -15.328 1.618 2.915 1.00 97.81 188 LEU A O 1
ATOM 1468 N N . PRO A 1 189 ? -14.087 -0.222 2.504 1.00 97.44 189 PRO A N 1
ATOM 1469 C CA . PRO A 1 189 ? -14.045 -0.674 3.897 1.00 97.44 189 PRO A CA 1
ATOM 1470 C C . PRO A 1 189 ? -13.407 0.354 4.835 1.00 97.44 189 PRO A C 1
ATOM 1472 O O . PRO A 1 189 ? -13.987 0.702 5.863 1.00 97.44 189 PRO A O 1
ATOM 1475 N N . TYR A 1 190 ? -12.278 0.935 4.430 1.00 95.00 190 TYR A N 1
ATOM 1476 C CA . TYR A 1 190 ? -11.612 1.980 5.199 1.00 95.00 190 TYR A CA 1
ATOM 1477 C C . TYR A 1 190 ? -12.483 3.234 5.377 1.00 95.00 190 TYR A C 1
ATOM 1479 O O . TYR A 1 190 ? -12.660 3.738 6.487 1.00 95.00 190 TYR A O 1
ATOM 1487 N N . ALA A 1 191 ? -13.083 3.737 4.292 1.00 97.19 191 ALA A N 1
ATOM 1488 C CA . ALA A 1 191 ? -13.961 4.904 4.356 1.00 97.19 191 ALA A CA 1
ATOM 1489 C C . ALA A 1 191 ? -15.185 4.651 5.253 1.00 97.19 191 ALA A C 1
ATOM 1491 O O . ALA A 1 191 ? -15.683 5.564 5.918 1.00 97.19 191 ALA A O 1
ATOM 1492 N N . GLU A 1 192 ? -15.676 3.412 5.277 1.00 98.06 192 GLU A N 1
ATOM 1493 C CA . GLU A 1 192 ? -16.749 2.976 6.160 1.00 98.06 192 GLU A CA 1
ATOM 1494 C C . GLU A 1 192 ? -16.326 3.014 7.636 1.00 98.06 192 GLU A C 1
ATOM 1496 O O . GLU A 1 192 ? -17.050 3.615 8.437 1.00 98.06 192 GLU A O 1
ATOM 1501 N N . GLU A 1 193 ? -15.158 2.464 7.975 1.00 98.06 193 GLU A N 1
ATOM 1502 C CA . GLU A 1 193 ? -14.584 2.484 9.328 1.00 98.06 193 GLU A CA 1
ATOM 1503 C C . GLU A 1 193 ? -14.341 3.913 9.822 1.00 98.06 193 GLU A C 1
ATOM 1505 O O . GLU A 1 193 ? -14.887 4.312 10.854 1.00 98.06 193 GLU A O 1
ATOM 1510 N N . MET A 1 194 ? -13.616 4.726 9.047 1.00 98.00 194 MET A N 1
ATOM 1511 C CA . MET A 1 194 ? -13.329 6.119 9.396 1.00 98.00 194 MET A CA 1
ATOM 1512 C C . MET A 1 194 ? -14.628 6.899 9.639 1.00 98.00 194 MET A C 1
ATOM 1514 O O . MET A 1 194 ? -14.760 7.645 10.614 1.00 98.00 194 MET A O 1
ATOM 1518 N N . ARG A 1 195 ? -15.653 6.682 8.804 1.00 98.31 195 ARG A N 1
ATOM 1519 C CA . ARG A 1 195 ? -16.973 7.295 8.995 1.00 98.31 195 ARG A CA 1
ATOM 1520 C C . ARG A 1 195 ? -17.654 6.825 10.284 1.00 98.31 195 ARG A C 1
ATOM 1522 O O . ARG A 1 195 ? -18.292 7.658 10.934 1.00 98.31 195 ARG A O 1
ATOM 1529 N N . ARG A 1 196 ? -17.564 5.541 10.658 1.00 97.94 196 ARG A N 1
ATOM 1530 C CA . ARG A 1 196 ? -18.091 5.031 11.941 1.00 97.94 196 ARG A CA 1
ATOM 1531 C C . ARG A 1 196 ? -17.390 5.701 13.122 1.00 97.94 196 ARG A C 1
ATOM 1533 O O . ARG A 1 196 ? -18.074 6.274 13.973 1.00 97.94 196 ARG A O 1
ATOM 1540 N N . CYS A 1 197 ? -16.060 5.757 13.107 1.00 97.94 197 CYS A N 1
ATOM 1541 C CA . CYS A 1 197 ? -15.259 6.412 14.143 1.00 97.94 197 CYS A CA 1
ATOM 1542 C C . CYS A 1 197 ? -15.590 7.904 14.292 1.00 97.94 197 CYS A C 1
ATOM 1544 O O . CYS A 1 197 ? -15.825 8.383 15.402 1.00 97.94 197 CYS A O 1
ATOM 1546 N N . LEU A 1 198 ? -15.677 8.645 13.182 1.00 98.00 198 LEU A N 1
ATOM 1547 C CA . LEU A 1 198 ? -16.034 10.069 13.198 1.00 98.00 198 LEU A CA 1
ATOM 1548 C C . LEU A 1 198 ? -17.452 10.315 13.729 1.00 98.00 198 LEU A C 1
ATOM 1550 O O . LEU A 1 198 ? -17.676 11.270 14.477 1.00 98.00 198 LEU A O 1
ATOM 1554 N N . ARG A 1 199 ? -18.417 9.459 13.369 1.00 97.56 199 ARG A N 1
ATOM 1555 C CA . ARG A 1 199 ? -19.793 9.550 13.883 1.00 97.56 199 ARG A CA 1
ATOM 1556 C C . ARG A 1 199 ? -19.844 9.316 15.391 1.00 97.56 199 ARG A C 1
ATOM 1558 O O . ARG A 1 199 ? -20.462 10.117 16.089 1.00 97.56 199 ARG A O 1
ATOM 1565 N N . ALA A 1 200 ? -19.164 8.285 15.889 1.00 97.12 200 ALA A N 1
ATOM 1566 C CA . ALA A 1 200 ? -19.095 7.997 17.319 1.00 97.12 200 ALA A CA 1
ATOM 1567 C C . ALA A 1 200 ? -18.401 9.129 18.097 1.00 97.12 200 ALA A C 1
ATOM 1569 O O . ALA A 1 200 ? -18.906 9.582 19.124 1.00 97.12 200 ALA A O 1
ATOM 1570 N N . ALA A 1 201 ? -17.299 9.669 17.566 1.00 96.12 201 ALA A N 1
ATOM 1571 C CA . ALA A 1 201 ? -16.608 10.812 18.159 1.00 96.12 201 ALA A CA 1
ATOM 1572 C C . ALA A 1 201 ? -17.492 12.070 18.219 1.00 96.12 201 ALA A C 1
ATOM 1574 O O . ALA A 1 201 ? -17.458 12.797 19.212 1.00 96.12 201 ALA A O 1
ATOM 1575 N N . LYS A 1 202 ? -18.305 12.327 17.184 1.00 95.56 202 LYS A N 1
ATOM 1576 C CA . LYS A 1 202 ? -19.263 13.443 17.182 1.00 95.56 202 LYS A CA 1
ATOM 1577 C C . LYS A 1 202 ? -20.377 13.239 18.211 1.00 95.56 202 LYS A C 1
ATOM 1579 O O . LYS A 1 202 ? -20.714 14.192 18.903 1.00 95.56 202 LYS A O 1
ATOM 1584 N N . ALA A 1 203 ? -20.920 12.027 18.323 1.00 93.75 203 ALA A N 1
ATOM 1585 C CA . ALA A 1 203 ? -21.961 11.712 19.300 1.00 93.75 203 ALA A CA 1
ATOM 1586 C C . ALA A 1 203 ? -21.470 11.921 20.742 1.00 93.75 203 ALA A C 1
ATOM 1588 O O . ALA A 1 203 ? -22.160 12.563 21.523 1.00 93.75 203 ALA A O 1
ATOM 1589 N N . ARG A 1 204 ? -20.243 11.487 21.065 1.00 90.88 204 ARG A N 1
ATOM 1590 C CA . ARG A 1 204 ? -19.636 11.692 22.394 1.00 90.88 204 ARG A CA 1
ATOM 1591 C C . ARG A 1 204 ? -19.423 13.159 22.770 1.00 90.88 204 ARG A C 1
ATOM 1593 O O . ARG A 1 204 ? -19.432 13.470 23.946 1.00 90.88 204 ARG A O 1
ATOM 1600 N N . LYS A 1 205 ? -19.210 14.049 21.794 1.00 89.12 205 LYS A N 1
ATOM 1601 C CA . LYS A 1 205 ? -19.057 15.497 22.035 1.00 89.12 205 LYS A CA 1
ATOM 1602 C C . LYS A 1 205 ? -20.386 16.234 22.226 1.00 89.12 205 LYS A C 1
ATOM 1604 O O . LYS A 1 205 ? -20.367 17.399 22.601 1.00 89.12 205 LYS A O 1
ATOM 1609 N N . ALA A 1 206 ? -21.501 15.611 21.852 1.00 84.50 206 ALA A N 1
ATOM 1610 C CA . ALA A 1 206 ? -22.836 16.197 21.957 1.00 84.50 206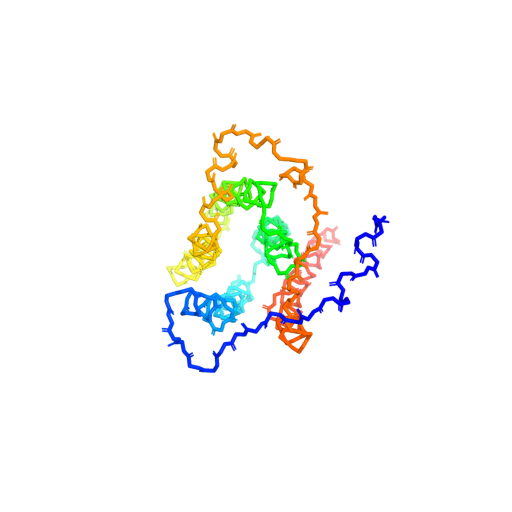 ALA A CA 1
ATOM 1611 C C . ALA A 1 206 ? -23.551 15.830 23.272 1.00 84.50 206 ALA A C 1
ATOM 1613 O O . ALA A 1 206 ? -24.651 16.324 23.508 1.00 84.50 206 ALA A O 1
ATOM 1614 N N . VAL A 1 207 ? -22.937 14.954 24.073 1.00 72.19 207 VAL A N 1
ATOM 1615 C CA . VAL A 1 207 ? -23.324 14.581 25.441 1.00 72.19 207 VAL A CA 1
ATOM 1616 C C . VAL A 1 207 ? -22.481 15.397 26.409 1.00 72.19 207 VAL A C 1
ATOM 1618 O O . VAL A 1 207 ? -23.052 15.860 27.417 1.00 72.19 207 VAL A O 1
#

Foldseek 3Di:
DDPQVVCLPVAAADDQDPDQPDPLSVLVCCLQVNLLLVLLVLLQVLLVVCVVQVVLVWLFLVLLVLVVVLCVLLVVLVCLVQWWADALQSLVSLVVSLVVNVVSVVVSCVSDVVTDDDDPVSVVSVVSNNVSSVSSSVSVCVSPVVRVVCNVVVHDDPPRNDGGTDNRHHDPVSVVVSVVSCVPRHVVSSVVRSVSRVVSVVVVVVD

pLDDT: mean 94.91, std 4.78, range [57.97, 98.5]

Secondary structure (DSSP, 8-state):
--HHHHTTTSSPPPP--SS--SHHHHHHHIIIIIIHHHTHHHHHHHHHHHHHTTGGGTTTHHHHHHHHHHHHHHHHHHHHHHHB--SHHHHHHHHHHHHHHHHHHHHHHHHHHHHS---HHHHHHHHHHHHHHHHHHHHHHHHTHHHHHHHHTT--STTTTS--B-SSPPPHHHHHHHHHHHIIIIIHHHHHHHHHHHHHHHHHH--